Protein 9EYL (pdb70)

Structure (mmCIF, N/CA/C/O backbone):
data_9EYL
#
_entry.id   9EYL
#
_cell.length_a   61.011
_cell.length_b   61.011
_cell.length_c   91.825
_cell.angle_alpha   90.00
_cell.angle_beta   90.00
_cell.angle_gamma   120.00
#
_symmetry.space_group_name_H-M   'P 32 2 1'
#
loop_
_entity.id
_entity.type
_entity.pdbx_description
1 polymer dN53_Fav
2 non-polymer 'SULFATE ION'
3 non-polymer TRIS-HYDROXYMETHYL-METHYL-AMMONIUM
4 water water
#
loop_
_atom_site.group_PDB
_atom_site.id
_atom_site.type_symbol
_atom_site.label_atom_id
_atom_site.label_alt_id
_atom_site.label_comp_id
_atom_site.label_asym_id
_atom_site.label_entity_id
_atom_site.label_seq_id
_atom_site.pdbx_PDB_ins_code
_atom_site.Cartn_x
_atom_site.Cartn_y
_atom_site.Cartn_z
_atom_site.occupancy
_atom_site.B_iso_or_equiv
_atom_site.auth_seq_id
_atom_site.auth_comp_id
_atom_site.auth_asym_id
_atom_site.auth_atom_id
_at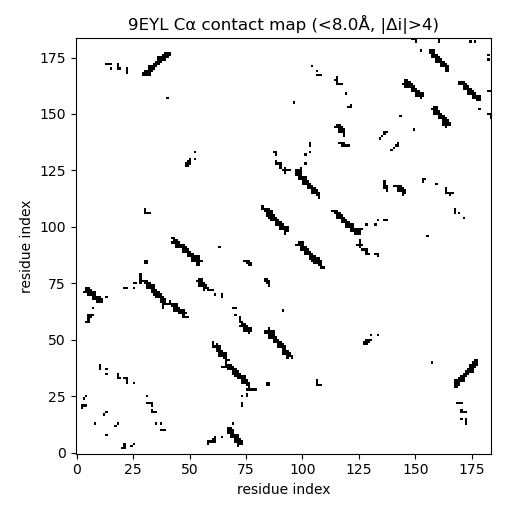om_site.pdbx_PDB_model_num
ATOM 1 N N . ALA A 1 26 ? 46.300 8.219 33.000 1.00 48.56 76 ALA A N 1
ATOM 2 C CA . ALA A 1 26 ? 45.626 7.173 32.236 1.00 47.75 76 ALA A CA 1
ATOM 3 C C . ALA A 1 26 ? 44.234 7.616 31.783 1.00 40.29 76 ALA A C 1
ATOM 4 O O . ALA A 1 26 ? 43.806 8.742 32.058 1.00 41.35 76 ALA A O 1
ATOM 6 N N . ARG A 1 27 ? 43.546 6.768 31.036 1.00 27.06 77 ARG A N 1
ATOM 7 C CA . ARG A 1 27 ? 42.184 7.068 30.588 1.00 29.88 77 ARG A CA 1
ATOM 8 C C . ARG A 1 27 ? 41.201 6.899 31.786 1.00 30.13 77 ARG A C 1
ATOM 9 O O . ARG A 1 27 ? 40.019 7.157 31.692 1.00 42.61 77 ARG A O 1
ATOM 17 N N . ILE A 1 28 ? 41.707 6.525 32.952 1.00 36.67 78 ILE A N 1
ATOM 18 C CA . ILE A 1 28 ? 40.879 6.482 34.177 1.00 26.25 78 ILE A CA 1
ATOM 19 C C . ILE A 1 28 ? 40.991 7.737 34.933 1.00 27.69 78 ILE A C 1
ATOM 20 O O . ILE A 1 28 ? 42.042 8.093 35.469 1.00 32.84 78 ILE A O 1
ATOM 25 N N . ALA A 1 29 ? 39.869 8.424 34.964 1.00 21.12 79 ALA A N 1
ATOM 26 C CA . ALA A 1 29 ? 39.896 9.652 35.596 1.00 20.72 79 ALA A CA 1
ATOM 27 C C . ALA A 1 29 ? 38.515 10.066 36.049 1.00 16.79 79 ALA A C 1
ATOM 28 O O . ALA A 1 29 ? 37.551 9.890 35.353 1.00 14.21 79 ALA A O 1
ATOM 30 N N . ALA A 1 30 ? 38.491 10.599 37.263 1.00 15.04 80 ALA A N 1
ATOM 31 C CA . ALA A 1 30 ? 37.223 11.044 37.768 1.00 15.45 80 ALA A CA 1
ATOM 32 C C . ALA A 1 30 ? 36.813 12.323 37.066 1.00 12.31 80 ALA A C 1
ATOM 33 O O . ALA A 1 30 ? 37.649 13.055 36.575 1.00 13.24 80 ALA A O 1
ATOM 35 N N . GLY A 1 31 ? 35.522 12.594 37.064 1.00 9.63 81 GLY A N 1
ATOM 36 C CA . GLY A 1 31 ? 35.021 13.794 36.430 1.00 7.92 81 GLY A CA 1
ATOM 37 C C . GLY A 1 31 ? 35.138 13.748 34.927 1.00 10.74 81 GLY A C 1
ATOM 38 O O . GLY A 1 31 ? 35.410 14.776 34.300 1.00 12.69 81 GLY A O 1
ATOM 39 N N . THR A 1 32 ? 34.977 12.567 34.334 1.00 10.02 82 THR A N 1
ATOM 40 C CA . THR A 1 32 ? 35.013 12.402 32.885 1.00 8.29 82 THR A CA 1
ATOM 41 C C . THR A 1 32 ? 33.859 11.515 32.448 1.00 6.67 82 THR A C 1
ATOM 42 O O . THR A 1 32 ? 33.137 10.934 33.261 1.00 8.38 82 THR A O 1
ATOM 46 N N . ILE A 1 33 ? 33.708 11.432 31.131 1.00 7.09 83 ILE A N 1
ATOM 47 C CA . ILE A 1 33 ? 32.689 10.650 30.448 1.00 7.19 83 ILE A CA 1
ATOM 48 C C . ILE A 1 33 ? 33.397 9.552 29.670 1.00 9.90 83 ILE A C 1
ATOM 49 O O . ILE A 1 33 ? 34.440 9.807 29.058 1.00 9.19 83 ILE A O 1
ATOM 54 N N . ILE A 1 34 ? 32.844 8.333 29.704 1.00 7.79 84 ILE A N 1
ATOM 55 C CA . ILE A 1 34 ? 33.375 7.198 28.947 1.00 9.51 84 ILE A CA 1
ATOM 56 C C . ILE A 1 34 ? 32.218 6.525 28.220 1.00 8.05 84 ILE A C 1
ATOM 57 O O . ILE A 1 34 ? 31.050 6.745 28.544 1.00 8.38 84 ILE A O 1
ATOM 62 N N . ALA A 1 35 ? 32.539 5.694 27.222 1.00 7.20 85 ALA A N 1
ATOM 63 C CA . ALA A 1 35 ? 31.494 4.889 26.597 1.00 5.94 85 ALA A CA 1
ATOM 64 C C . ALA A 1 35 ? 30.821 4.027 27.650 1.00 7.24 85 ALA A C 1
ATOM 65 O O . ALA A 1 35 ? 31.494 3.415 28.491 1.00 10.01 85 ALA A O 1
ATOM 67 N N . GLY A 1 36 ? 29.488 4.006 27.618 1.00 7.47 86 GLY A N 1
ATOM 68 C CA . GLY A 1 36 ? 28.740 3.339 28.669 1.00 7.96 86 GLY A CA 1
ATOM 69 C C . GLY A 1 36 ? 29.101 1.876 28.824 1.00 8.15 86 GLY A C 1
ATOM 70 O O . GLY A 1 36 ? 29.105 1.352 29.943 1.00 9.14 86 GLY A O 1
ATOM 71 N N . ALA A 1 37 ? 29.441 1.213 27.718 1.00 10.34 87 ALA A N 1
ATOM 72 C CA . ALA A 1 37 ? 29.773 -0.204 27.750 1.00 9.05 87 ALA A CA 1
ATOM 73 C C . ALA A 1 37 ? 31.023 -0.491 28.569 1.00 9.72 87 ALA A C 1
ATOM 74 O O . ALA A 1 37 ? 31.246 -1.649 28.947 1.00 9.87 87 ALA A O 1
ATOM 76 N N . GLU A 1 38 ? 31.808 0.534 28.905 1.00 7.63 88 GLU A N 1
ATOM 77 C CA . GLU A 1 38 ? 33.014 0.319 29.685 1.00 5.94 88 GLU A CA 1
ATOM 78 C C . GLU A 1 38 ? 32.749 0.195 31.180 1.00 6.97 88 GLU A C 1
ATOM 79 O O . GLU A 1 38 ? 33.615 -0.316 31.897 1.00 7.01 88 GLU A O 1
ATOM 85 N N . LEU A 1 39 ? 31.590 0.635 31.663 1.00 7.24 89 LEU A N 1
ATOM 86 C CA . LEU A 1 39 ? 31.381 0.747 33.107 1.00 6.87 89 LEU A CA 1
ATOM 87 C C . LEU A 1 39 ? 31.188 -0.626 33.767 1.00 5.76 89 LEU A C 1
ATOM 88 O O . LEU A 1 39 ? 30.261 -1.361 33.423 1.00 9.15 89 LEU A O 1
ATOM 93 N N . THR A 1 40 ? 32.059 -0.943 34.736 1.00 8.46 90 THR A N 1
ATOM 94 C CA . THR A 1 40 ? 31.996 -2.154 35.565 1.00 9.72 90 THR A CA 1
ATOM 95 C C . THR A 1 40 ? 32.545 -1.833 36.948 1.00 8.88 90 THR A C 1
ATOM 96 O O . THR A 1 40 ? 33.167 -0.792 37.163 1.00 10.75 90 THR A O 1
ATOM 100 N N . ILE A 1 41 ? 32.368 -2.781 37.884 1.00 9.61 91 ILE A N 1
ATOM 101 C CA . ILE A 1 41 ? 32.868 -2.574 39.244 1.00 10.81 91 ILE A CA 1
ATOM 102 C C . ILE A 1 41 ? 34.396 -2.503 39.264 1.00 7.74 91 ILE A C 1
ATOM 103 O O . ILE A 1 41 ? 34.986 -1.699 39.999 1.00 11.71 91 ILE A O 1
ATOM 108 N N . GLY A 1 42 ? 35.062 -3.317 38.441 1.00 10.85 92 GLY A N 1
ATOM 109 C CA . GLY A 1 42 ? 36.517 -3.278 38.392 1.00 13.10 92 GLY A CA 1
ATOM 110 C C . GLY A 1 42 ? 37.055 -1.954 37.883 1.00 11.73 92 GLY A C 1
ATOM 111 O O . GLY A 1 42 ? 38.070 -1.452 38.379 1.00 12.38 92 GLY A O 1
ATOM 112 N N . LEU A 1 43 ? 36.369 -1.358 36.901 1.00 9.38 93 LEU A N 1
ATOM 113 C CA . LEU A 1 43 ? 36.730 -0.010 36.477 1.00 6.93 93 LEU A CA 1
ATOM 114 C C . LEU A 1 43 ? 36.574 0.985 37.626 1.00 8.79 93 LEU A C 1
ATOM 115 O O . LEU A 1 43 ? 37.443 1.839 37.838 1.00 10.61 93 LEU A O 1
ATOM 120 N N . LEU A 1 44 ? 35.473 0.888 38.387 1.00 9.18 94 LEU A N 1
ATOM 121 C CA . LEU A 1 44 ? 35.280 1.814 39.503 1.00 9.29 94 LEU A CA 1
ATOM 122 C C . LEU A 1 44 ? 36.289 1.579 40.624 1.00 9.39 94 LEU A C 1
ATOM 123 O O . LEU A 1 44 ? 36.673 2.529 41.315 1.00 12.01 94 LEU A O 1
ATOM 128 N N . GLN A 1 45 ? 36.749 0.335 40.804 1.00 10.42 95 GLN A N 1
ATOM 129 C CA . GLN A 1 45 ? 37.797 0.090 41.792 1.00 14.36 95 GLN A CA 1
ATOM 130 C C . GLN A 1 45 ? 39.117 0.736 41.371 1.00 14.42 95 GLN A C 1
ATOM 131 O O . GLN A 1 45 ? 39.840 1.296 42.208 1.00 13.42 95 GLN A O 1
ATOM 137 N N . ASN A 1 46 ? 39.417 0.744 40.093 1.00 14.32 96 ASN A N 1
ATOM 138 C CA . ASN A 1 46 ? 40.570 1.473 39.638 1.00 13.90 96 ASN A CA 1
ATOM 139 C C . ASN A 1 46 ? 40.435 2.968 39.912 1.00 13.92 96 ASN A C 1
ATOM 140 O O . ASN A 1 46 ? 41.400 3.617 40.249 1.00 18.43 96 ASN A O 1
ATOM 145 N N . LEU A 1 47 ? 39.226 3.481 39.718 1.00 11.32 97 LEU A N 1
ATOM 146 C CA . LEU A 1 47 ? 38.980 4.887 39.962 1.00 12.28 97 LEU A CA 1
ATOM 147 C C . LEU A 1 47 ? 39.228 5.178 41.424 1.00 10.54 97 LEU A C 1
ATOM 148 O O . LEU A 1 47 ? 39.877 6.165 41.770 1.00 13.35 97 LEU A O 1
ATOM 153 N N . LEU A 1 48 ? 38.723 4.305 42.291 1.00 12.36 98 LEU A N 1
ATOM 154 C CA . LEU A 1 48 ? 38.975 4.505 43.715 1.00 12.92 98 LEU A CA 1
ATOM 155 C C . LEU A 1 48 ? 40.456 4.692 44.017 1.00 14.15 98 LEU A C 1
ATOM 156 O O . LEU A 1 48 ? 40.817 5.516 44.821 1.00 17.27 98 LEU A O 1
ATOM 161 N N . ASP A 1 49 ? 41.309 3.941 43.334 1.00 17.18 99 ASP A N 1
ATOM 162 C CA . ASP A 1 49 ? 42.740 3.990 43.604 1.00 18.78 99 A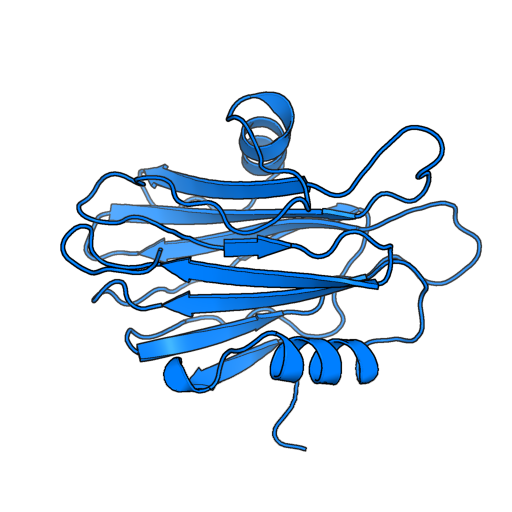SP A CA 1
ATOM 163 C C . ASP A 1 49 ? 43.390 5.291 43.154 1.00 18.80 99 ASP A C 1
ATOM 164 O O . ASP A 1 49 ? 44.463 5.629 43.668 1.00 28.94 99 ASP A O 1
ATOM 169 N N . VAL A 1 50 ? 42.790 6.031 42.217 1.00 17.90 100 VAL A N 1
ATOM 170 C CA . VAL A 1 50 ? 43.373 7.310 41.815 1.00 18.03 100 VAL A CA 1
ATOM 171 C C . VAL A 1 50 ? 42.776 8.488 42.570 1.00 17.43 100 VAL A C 1
ATOM 172 O O . VAL A 1 50 ? 43.305 9.606 42.468 1.00 20.71 100 VAL A O 1
ATOM 176 N N . 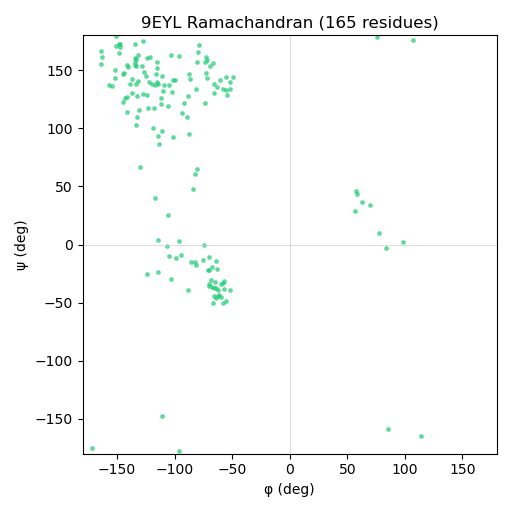LEU A 1 51 ? 41.704 8.281 43.334 1.00 14.34 101 LEU A N 1
ATOM 177 C CA . LEU A 1 51 ? 41.197 9.352 44.179 1.00 13.04 101 LEU A CA 1
ATOM 178 C C . LEU A 1 51 ? 42.134 9.574 45.363 1.00 13.72 101 LEU A C 1
ATOM 179 O O . LEU A 1 51 ? 42.967 8.722 45.690 1.00 14.59 101 LEU A O 1
ATOM 184 N N . ALA A 1 52 ? 42.002 10.748 45.991 1.00 11.83 102 ALA A N 1
ATOM 185 C CA . ALA A 1 52 ? 42.811 11.073 47.163 1.00 12.93 102 ALA A CA 1
ATOM 186 C C . ALA A 1 52 ? 42.778 9.938 48.174 1.00 18.13 102 ALA A C 1
ATOM 187 O O . ALA A 1 52 ? 41.755 9.271 48.353 1.00 14.59 102 ALA A O 1
ATOM 189 N N . ASN A 1 53 ? 43.911 9.728 48.849 1.00 13.45 103 ASN A N 1
ATOM 190 C CA . ASN A 1 53 ? 44.046 8.625 49.802 1.00 13.58 103 ASN A CA 1
ATOM 191 C C . ASN A 1 53 ? 43.45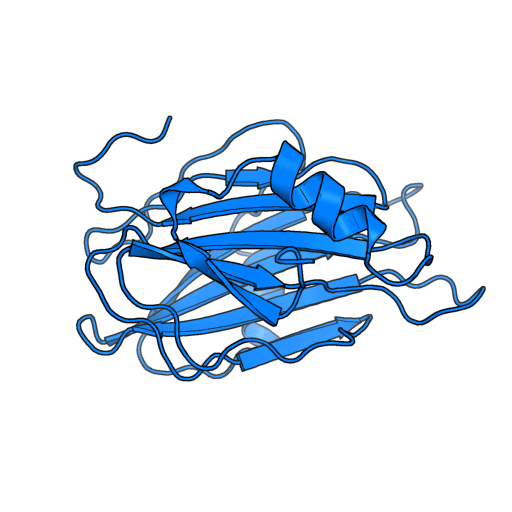4 8.995 51.166 1.00 16.00 103 ASN A C 1
ATOM 192 O O . ASN A 1 53 ? 44.134 9.026 52.191 1.00 16.19 103 ASN A O 1
ATOM 197 N N . VAL A 1 54 ? 42.155 9.285 51.157 1.00 13.38 104 VAL A N 1
ATOM 198 C CA . VAL A 1 54 ? 41.381 9.474 52.374 1.00 11.44 104 VAL A CA 1
ATOM 199 C C . VAL A 1 54 ? 40.548 8.217 52.603 1.00 10.36 104 VAL A C 1
ATOM 200 O O . VAL A 1 54 ? 40.347 7.404 51.698 1.00 15.21 104 VAL A O 1
ATOM 204 N N . ASN A 1 55 ? 40.040 8.041 53.830 1.00 10.96 105 ASN A N 1
ATOM 205 C CA . ASN A 1 55 ? 39.446 6.755 54.198 1.00 9.86 105 ASN A CA 1
ATOM 206 C C . ASN A 1 55 ? 37.925 6.696 54.045 1.00 11.72 105 ASN A C 1
ATOM 207 O O . ASN A 1 55 ? 37.327 5.655 54.347 1.00 10.71 105 ASN A O 1
ATOM 212 N N . ARG A 1 56 ? 37.292 7.761 53.550 1.00 8.59 106 ARG A N 1
ATOM 213 C CA . ARG A 1 56 ? 35.889 7.721 53.131 1.00 7.50 106 ARG A CA 1
ATOM 214 C C . ARG A 1 56 ? 35.805 8.341 51.745 1.00 6.83 106 ARG A C 1
ATOM 215 O O . ARG A 1 56 ? 36.112 9.529 51.574 1.00 8.95 106 ARG A O 1
ATOM 223 N N . LYS A 1 57 ? 35.417 7.535 50.754 1.00 7.16 107 LYS A N 1
ATOM 224 C CA . LYS A 1 57 ? 35.304 8.026 49.388 1.00 8.71 107 LYS A CA 1
ATOM 225 C C . LYS A 1 57 ? 34.464 7.031 48.601 1.00 8.19 107 LYS A C 1
ATOM 226 O O . LYS A 1 57 ? 34.278 5.883 49.013 1.00 8.60 107 LYS A O 1
ATOM 232 N N . CYS A 1 58 ? 33.944 7.489 47.464 1.00 8.14 108 CYS A N 1
ATOM 233 C CA . CYS A 1 58 ? 33.102 6.642 46.632 1.00 7.93 108 CYS A CA 1
ATOM 234 C C . CYS A 1 58 ? 33.417 6.911 45.168 1.00 6.98 108 CYS A C 1
ATOM 235 O O . CYS A 1 58 ? 33.389 8.064 44.725 1.00 8.21 108 CYS A O 1
ATOM 238 N N . ALA A 1 59 ? 33.717 5.845 44.432 1.00 7.78 109 ALA A N 1
ATOM 239 C CA . ALA A 1 59 ? 33.848 5.907 42.980 1.00 6.19 109 ALA A CA 1
ATOM 240 C C . ALA A 1 59 ? 32.469 5.654 42.380 1.00 7.73 109 ALA A C 1
ATOM 241 O O . ALA A 1 59 ? 31.963 4.528 42.440 1.00 7.24 109 ALA A O 1
ATOM 243 N N . VAL A 1 60 ? 31.862 6.705 41.807 1.00 6.34 110 VAL A N 1
ATOM 244 C CA . VAL A 1 60 ? 30.498 6.678 41.283 1.00 6.68 110 VAL A CA 1
ATOM 245 C C . VAL A 1 60 ? 30.563 6.571 39.769 1.00 6.75 110 VAL A C 1
ATOM 246 O O . VAL A 1 60 ? 31.293 7.333 39.119 1.00 8.76 110 VAL A O 1
ATOM 250 N N . GLY A 1 61 ? 29.802 5.638 39.211 1.00 5.63 111 GLY A N 1
ATOM 251 C CA . GLY A 1 61 ? 29.628 5.582 37.764 1.00 5.00 111 GLY A CA 1
ATOM 252 C C . GLY A 1 61 ? 28.159 5.434 37.437 1.00 6.69 111 GLY A C 1
ATOM 253 O O . GLY A 1 61 ? 27.489 4.554 37.996 1.00 7.40 111 GLY A O 1
ATOM 254 N N . VAL A 1 62 ? 27.629 6.307 36.574 1.00 6.45 112 VAL A N 1
ATOM 255 C CA . VAL A 1 62 ? 26.224 6.276 36.175 1.00 6.23 112 VAL A CA 1
ATOM 256 C C . VAL A 1 62 ? 26.168 6.156 34.655 1.00 6.06 112 VAL A C 1
ATOM 257 O O . VAL A 1 62 ? 26.629 7.059 33.940 1.00 7.24 112 VAL A O 1
ATOM 261 N N . ASP A 1 63 ? 25.602 5.049 34.164 1.00 5.96 113 ASP A N 1
ATOM 262 C CA . ASP A 1 63 ? 25.509 4.773 32.724 1.00 6.09 113 ASP A CA 1
ATOM 263 C C . ASP A 1 63 ? 24.186 5.298 32.176 1.00 6.75 113 ASP A C 1
ATOM 264 O O . ASP A 1 63 ? 23.109 4.892 32.640 1.00 7.17 113 ASP A O 1
ATOM 269 N N . ASN A 1 64 ? 24.263 6.194 31.184 1.00 6.58 114 ASN A N 1
ATOM 270 C CA . ASN A 1 64 ? 23.077 6.712 30.503 1.00 5.25 114 ASN A CA 1
ATOM 271 C C . ASN A 1 64 ? 22.725 5.774 29.356 1.00 7.92 114 ASN A C 1
ATOM 272 O O . ASN A 1 64 ? 23.264 5.907 28.250 1.00 7.69 114 ASN A O 1
ATOM 277 N N . GLU A 1 65 ? 21.800 4.835 29.609 1.00 6.07 115 GLU A N 1
ATOM 278 C CA . GLU A 1 65 ? 21.171 4.041 28.553 1.00 8.45 115 GLU A CA 1
ATOM 279 C C . GLU A 1 65 ? 19.739 4.500 28.297 1.00 9.27 115 GLU A C 1
ATOM 280 O O . GLU A 1 65 ? 18.903 3.720 27.837 1.00 9.94 115 GLU A O 1
ATOM 286 N N . SER A 1 66 ? 19.439 5.764 28.603 1.00 7.76 116 SER A N 1
ATOM 287 C CA . SER A 1 66 ? 18.055 6.225 28.654 1.00 7.14 116 SER A CA 1
ATOM 288 C C . SER A 1 66 ? 17.488 6.583 27.294 1.00 8.07 116 SER A C 1
ATOM 289 O O . SER A 1 66 ? 16.267 6.703 27.171 1.00 8.26 116 SER A O 1
ATOM 292 N N . GLY A 1 67 ? 18.337 6.749 26.286 1.00 7.21 117 GLY A N 1
ATOM 293 C CA . GLY A 1 67 ? 17.890 7.259 25.007 1.00 8.22 117 GLY A CA 1
ATOM 294 C C . GLY A 1 67 ? 17.811 8.765 24.929 1.00 9.31 117 GLY A C 1
ATOM 295 O O . GLY A 1 67 ? 17.499 9.294 23.851 1.00 11.01 117 GLY A O 1
ATOM 296 N N . PHE A 1 68 ? 18.089 9.471 26.025 1.00 7.39 118 PHE A N 1
ATOM 297 C CA . PHE A 1 68 ? 17.957 10.920 26.100 1.00 8.31 118 PHE A CA 1
ATOM 298 C C . PHE A 1 68 ? 19.262 11.563 26.552 1.00 7.05 118 PHE A C 1
ATOM 299 O O . PHE A 1 68 ? 19.966 11.020 27.403 1.00 8.81 118 PHE A O 1
ATOM 307 N N . ARG A 1 69 ? 19.550 12.746 26.014 1.00 6.82 119 ARG A N 1
ATOM 308 C CA . ARG A 1 69 ? 20.662 13.562 26.489 1.00 5.80 119 ARG A CA 1
ATOM 309 C C . ARG A 1 69 ? 20.427 14.046 27.920 1.00 6.59 119 ARG A C 1
ATOM 310 O O . ARG A 1 69 ? 19.322 14.468 28.277 1.00 8.95 119 ARG A O 1
ATOM 318 N N . TRP A 1 70 ? 21.486 13.995 28.734 1.00 5.46 120 TRP A N 1
ATOM 319 C CA . TRP A 1 70 ? 21.522 14.603 30.062 1.00 4.91 120 TRP A CA 1
ATOM 320 C C . TRP A 1 70 ? 22.457 15.807 30.038 1.00 5.64 120 TRP A C 1
ATOM 321 O O . TRP A 1 70 ? 23.556 15.727 29.471 1.00 7.13 120 TRP A O 1
ATOM 332 N N . GLN A 1 71 ? 22.057 16.916 30.668 1.00 6.67 121 GLN A N 1
ATOM 333 C CA . GLN A 1 71 ? 22.888 18.115 30.608 1.00 6.35 121 GLN A CA 1
ATOM 334 C C . GLN A 1 71 ? 22.757 18.922 31.899 1.00 6.99 121 GLN A C 1
ATOM 335 O O . GLN A 1 71 ? 21.927 18.626 32.762 1.00 5.90 121 GLN A O 1
ATOM 341 N N . GLU A 1 72 ? 23.597 19.968 32.008 1.00 6.87 122 GLU A N 1
ATOM 342 C CA . GLU A 1 72 ? 23.603 20.883 33.160 1.00 6.78 122 GLU A CA 1
ATOM 343 C C . GLU A 1 72 ? 23.849 20.143 34.475 1.00 7.79 122 GLU A C 1
ATOM 344 O O . GLU A 1 72 ? 23.223 20.427 35.505 1.00 7.44 122 GLU A O 1
ATOM 350 N N . GLY A 1 73 ? 24.811 19.214 34.457 1.00 5.95 123 GLY A N 1
ATOM 351 C CA . GLY A 1 73 ? 25.155 18.489 35.667 1.00 5.73 123 GLY A CA 1
ATOM 352 C C . GLY A 1 73 ? 25.438 19.399 36.845 1.00 8.09 123 GLY A C 1
ATOM 353 O O . GLY A 1 73 ? 26.163 20.397 36.714 1.00 8.59 123 GLY A O 1
ATOM 354 N N . SER A 1 74 ? 24.861 19.066 37.999 1.00 6.31 124 SER A N 1
ATOM 355 C CA . SER A 1 74 ? 25.078 19.812 39.232 1.00 6.26 124 SER A CA 1
ATOM 356 C C . SER A 1 74 ? 25.342 18.847 40.381 1.00 6.56 124 SER A C 1
ATOM 357 O O . SER A 1 74 ? 24.997 17.658 40.324 1.00 6.34 124 SER A O 1
ATOM 360 N N . THR A 1 75 ? 25.950 19.369 41.446 1.00 6.48 125 THR A N 1
ATOM 361 C CA . THR A 1 75 ? 26.230 18.567 42.629 1.00 7.75 125 THR A CA 1
ATOM 362 C C . THR A 1 75 ? 25.840 19.309 43.901 1.00 7.48 125 THR A C 1
ATOM 363 O O . THR A 1 75 ? 25.817 20.545 43.958 1.00 7.10 125 THR A O 1
ATOM 367 N N . TYR A 1 76 ? 25.553 18.523 44.932 1.00 6.50 126 TYR A N 1
ATOM 368 C CA . TYR A 1 76 ? 25.259 19.044 46.261 1.00 7.28 126 TYR A CA 1
ATOM 369 C C . TYR A 1 76 ? 25.986 18.162 47.268 1.00 6.58 126 TYR A C 1
ATOM 370 O O . TYR A 1 76 ? 25.877 16.936 47.193 1.00 8.60 126 TYR A O 1
ATOM 379 N N . PHE A 1 77 ? 26.728 18.756 48.200 1.00 6.29 127 PHE A N 1
ATOM 380 C CA . PHE A 1 77 ? 27.399 17.976 49.237 1.00 7.18 127 PHE A CA 1
ATOM 381 C C . PHE A 1 77 ? 26.860 18.371 50.604 1.00 6.76 127 PHE A C 1
ATOM 382 O O . PHE A 1 77 ? 26.990 19.530 51.021 1.00 7.86 127 PHE A O 1
ATOM 390 N N . PHE A 1 78 ? 26.238 17.405 51.287 1.00 5.88 128 PHE A N 1
ATOM 391 C CA . PHE A 1 78 ? 25.946 17.558 52.713 1.00 7.16 128 PHE A CA 1
ATOM 392 C C . PHE A 1 78 ? 27.237 17.504 53.527 1.00 7.42 128 PHE A C 1
ATOM 393 O O . PHE A 1 78 ? 27.389 18.224 54.529 1.00 8.79 128 PHE A O 1
ATOM 401 N N . SER A 1 79 ? 28.181 16.665 53.089 1.00 7.06 129 SER A N 1
ATOM 402 C CA A SER A 1 79 ? 29.512 16.578 53.673 0.62 7.57 129 SER A CA 1
ATOM 403 C CA B SER A 1 79 ? 29.506 16.542 53.684 0.38 7.62 129 SER A CA 1
ATOM 404 C C . SER A 1 79 ? 30.489 16.126 52.599 1.00 8.33 129 SER A C 1
ATOM 405 O O . SER A 1 79 ? 30.138 15.346 51.710 1.00 8.88 129 SER A O 1
ATOM 410 N N . GLY A 1 80 ? 31.718 16.638 52.674 1.00 7.85 130 GLY A N 1
ATOM 411 C CA . GLY A 1 80 ? 32.742 16.265 51.706 1.00 9.75 130 GLY A CA 1
ATOM 412 C C . GLY A 1 80 ? 32.730 17.129 50.456 1.00 9.88 130 GLY A C 1
ATOM 413 O O . GLY A 1 80 ? 32.107 18.194 50.389 1.00 10.25 130 GLY A O 1
ATOM 414 N N A THR A 1 81 ? 33.392 16.602 49.428 0.54 9.94 131 THR A N 1
ATOM 415 N N B THR A 1 81 ? 33.489 16.681 49.452 0.46 9.95 131 THR A N 1
ATOM 416 C CA A THR A 1 81 ? 33.801 17.366 48.256 0.54 10.66 131 THR A CA 1
ATOM 417 C CA B THR A 1 81 ? 33.435 17.281 48.117 0.46 9.87 131 THR A CA 1
ATOM 418 C C A THR A 1 81 ? 34.221 16.378 47.168 0.54 7.95 131 THR A C 1
ATOM 419 C C B THR A 1 81 ? 34.140 16.362 47.124 0.46 7.99 131 THR A C 1
ATOM 420 O O A THR A 1 81 ? 34.165 15.160 47.358 0.54 9.41 131 THR A O 1
ATOM 421 O O B THR A 1 81 ? 34.228 15.152 47.352 0.46 9.44 131 THR A O 1
ATOM 428 N N . ALA A 1 82 ? 34.611 16.913 46.008 1.00 10.87 132 ALA A N 1
ATOM 429 C CA . ALA A 1 82 ? 35.302 16.143 44.980 1.00 9.06 132 ALA A CA 1
ATOM 430 C C . ALA A 1 82 ? 36.371 17.035 44.372 1.00 11.76 132 ALA A C 1
ATOM 431 O O . ALA A 1 82 ? 36.189 18.250 44.260 1.00 17.98 132 ALA A O 1
ATOM 433 N N . ASP A 1 83 ? 37.475 16.424 43.944 1.00 12.06 133 ASP A N 1
ATOM 434 C CA . ASP A 1 83 ? 38.572 17.201 43.374 1.00 14.07 133 ASP A CA 1
ATOM 435 C C . ASP A 1 83 ? 38.410 17.481 41.886 1.00 19.97 133 ASP A C 1
ATOM 436 O O . ASP A 1 83 ? 39.108 18.352 41.355 1.00 24.66 133 ASP A O 1
ATOM 441 N N . GLU A 1 84 ? 37.516 16.772 41.206 1.00 12.96 134 GLU A N 1
ATOM 442 C CA . GLU A 1 84 ? 37.235 16.972 39.790 1.00 17.25 134 GLU A CA 1
ATOM 443 C C . GLU A 1 84 ? 35.773 17.355 39.632 1.00 16.69 134 GLU A C 1
ATOM 444 O O . GLU A 1 84 ? 34.900 16.776 40.287 1.00 16.96 134 GLU A O 1
ATOM 450 N N . ASN A 1 85 ? 35.502 18.318 38.759 1.00 14.97 135 ASN A N 1
ATOM 451 C CA . ASN A 1 85 ? 34.132 18.763 38.560 1.00 14.30 135 ASN A CA 1
ATOM 452 C C . ASN A 1 85 ? 33.318 17.720 37.798 1.00 9.33 135 ASN A C 1
ATOM 453 O O . ASN A 1 85 ? 33.834 16.993 36.941 1.00 11.31 135 ASN A O 1
ATOM 458 N N . LEU A 1 86 ? 32.031 17.660 38.131 1.00 10.70 136 LEU A N 1
ATOM 459 C CA . LEU A 1 86 ? 31.088 16.803 37.419 1.00 9.79 136 LEU A CA 1
ATOM 460 C C . LEU A 1 86 ? 30.922 17.276 35.977 1.00 9.11 136 LEU A C 1
ATOM 461 O O . LEU A 1 86 ? 30.667 18.470 35.744 1.00 10.79 136 LEU A O 1
ATOM 466 N N . PRO A 1 87 ? 31.037 16.385 34.992 1.00 7.56 137 PRO A N 1
ATOM 467 C CA . PRO A 1 87 ? 30.833 16.787 33.594 1.00 6.73 137 PRO A CA 1
ATOM 468 C C . PRO A 1 87 ? 29.479 17.441 33.358 1.00 7.37 137 PRO A C 1
ATOM 469 O O . PRO A 1 87 ? 28.458 17.038 33.918 1.00 8.19 137 PRO A O 1
ATOM 473 N N . TYR A 1 88 ? 29.485 18.428 32.459 1.00 7.70 138 TYR A N 1
ATOM 474 C CA . TYR A 1 88 ? 28.274 19.170 32.107 1.00 8.52 138 TYR A CA 1
ATOM 475 C C . TYR A 1 88 ? 27.183 18.262 31.545 1.00 9.20 138 TYR A C 1
ATOM 476 O O . TYR A 1 88 ? 26.003 18.392 31.910 1.00 6.85 138 TYR A O 1
ATOM 485 N N . SER A 1 89 ? 27.541 17.360 30.630 1.00 6.88 139 SER A N 1
ATOM 486 C CA . SER A 1 89 ? 26.549 16.546 29.942 1.00 7.66 139 SER A CA 1
ATOM 487 C C . SER A 1 89 ? 26.968 15.082 29.894 1.00 7.87 139 SER A C 1
ATOM 488 O O . SER A 1 89 ? 28.152 14.745 29.983 1.00 8.75 139 SER A O 1
ATOM 491 N N . VAL A 1 90 ? 25.966 14.215 29.742 1.00 6.32 140 VAL A N 1
ATOM 492 C CA . VAL A 1 90 ? 26.161 12.783 29.507 1.00 7.21 140 VAL A CA 1
ATOM 493 C C . VAL A 1 90 ? 25.227 12.407 28.366 1.00 7.02 140 VAL A C 1
ATOM 494 O O . VAL A 1 90 ? 24.013 12.281 28.564 1.00 7.64 140 VAL A O 1
ATOM 498 N N . SER A 1 91 ? 25.777 12.253 27.169 1.00 7.92 141 SER A N 1
ATOM 499 C CA . SER A 1 91 ? 24.973 11.816 26.035 1.00 6.74 141 SER A CA 1
ATOM 500 C C . SER A 1 91 ? 24.483 10.380 26.224 1.00 7.75 141 SER A C 1
ATOM 501 O O . SER A 1 91 ? 25.079 9.579 26.952 1.00 7.89 141 SER A O 1
ATOM 504 N N . ASP A 1 92 ? 23.383 10.048 25.544 1.00 8.76 142 ASP A N 1
ATOM 505 C CA . ASP A 1 92 ? 22.954 8.657 25.471 1.00 7.92 142 ASP A CA 1
ATOM 506 C C . ASP A 1 92 ? 24.092 7.794 24.931 1.00 10.60 142 ASP A C 1
ATOM 507 O O . ASP A 1 92 ? 24.728 8.144 23.931 1.00 9.66 142 ASP A O 1
ATOM 512 N N . GLY A 1 93 ? 24.350 6.667 25.599 1.00 7.71 143 GLY A N 1
ATOM 513 C CA . GLY A 1 93 ? 25.446 5.792 25.226 1.00 7.09 143 GLY A CA 1
ATOM 514 C C . GLY A 1 93 ? 26.709 5.977 26.045 1.00 9.76 143 GLY A C 1
ATOM 515 O O . GLY A 1 93 ? 27.711 5.300 25.767 1.00 9.27 143 GLY A O 1
ATOM 516 N N . TYR A 1 94 ? 26.692 6.873 27.032 1.00 8.31 144 TYR A N 1
ATOM 517 C CA . TYR A 1 94 ? 27.873 7.225 27.807 1.00 6.71 144 TYR A CA 1
ATOM 518 C C . TYR A 1 94 ? 27.598 7.125 29.299 1.00 7.92 144 TYR A C 1
ATOM 519 O O . TYR A 1 94 ? 26.454 7.250 29.746 1.00 7.54 144 TYR A O 1
ATOM 528 N N . ALA A 1 95 ? 28.669 6.887 30.057 1.00 7.32 145 ALA A N 1
ATOM 529 C CA . ALA A 1 95 ? 28.630 6.871 31.512 1.00 5.89 145 ALA A CA 1
ATOM 530 C C . ALA A 1 95 ? 29.495 7.992 32.078 1.00 7.46 145 ALA A C 1
ATOM 531 O O . ALA A 1 95 ? 30.532 8.356 31.509 1.00 8.44 145 ALA A O 1
ATOM 533 N N . VAL A 1 96 ? 29.062 8.541 33.223 1.00 7.31 146 VAL A N 1
ATOM 534 C CA . VAL A 1 96 ? 29.807 9.587 33.920 1.00 6.98 146 VAL A CA 1
ATOM 535 C C . VAL A 1 96 ? 30.490 8.978 35.145 1.00 6.27 146 VAL A C 1
ATOM 536 O O . VAL A 1 96 ? 29.906 8.132 35.843 1.00 6.78 146 VAL A O 1
ATOM 540 N N . LEU A 1 97 ? 31.746 9.367 35.363 1.00 6.16 147 LEU A N 1
ATOM 541 C CA . LEU A 1 97 ? 32.562 8.946 36.497 1.00 7.33 147 LEU A CA 1
ATOM 542 C C . LEU A 1 97 ? 32.761 10.134 37.423 1.00 7.58 147 LEU A C 1
ATOM 543 O O . LEU A 1 97 ? 33.124 11.226 36.965 1.00 9.17 147 LEU A O 1
ATOM 548 N N . TYR A 1 98 ? 32.545 9.920 38.724 1.00 6.82 148 TYR A N 1
ATOM 549 C CA . TYR A 1 98 ? 32.623 10.998 39.702 1.00 7.06 148 TYR A CA 1
ATOM 550 C C . TYR A 1 98 ? 33.199 10.439 40.998 1.00 7.58 148 TYR A C 1
ATOM 551 O O . TYR A 1 98 ? 32.970 9.270 41.336 1.00 7.64 148 TYR A O 1
ATOM 560 N N . GLY A 1 99 ? 33.965 11.270 41.714 1.00 7.76 149 GLY A N 1
ATOM 561 C CA . GLY A 1 99 ? 34.735 10.787 42.846 1.00 8.04 149 GLY A CA 1
ATOM 562 C C . GLY A 1 99 ? 34.605 11.566 44.146 1.00 8.10 149 GLY A C 1
ATOM 563 O O . GLY A 1 99 ? 35.569 12.163 44.639 1.00 10.01 149 GLY A O 1
ATOM 564 N N . PRO A 1 100 ? 33.419 11.543 44.749 1.00 6.53 150 PRO A N 1
ATOM 565 C CA . PRO A 1 100 ? 33.243 12.195 46.058 1.00 7.71 150 PRO A CA 1
ATOM 566 C C . PRO A 1 100 ? 34.146 11.587 47.128 1.00 7.45 150 PRO A C 1
ATOM 567 O O . PRO A 1 100 ? 34.360 10.371 47.168 1.00 7.86 150 PRO A O 1
ATOM 571 N N . ARG A 1 101 ? 34.661 12.457 47.972 1.00 7.41 151 ARG A N 1
ATOM 572 C CA A ARG A 1 101 ? 35.522 12.008 49.065 0.58 8.20 151 ARG A CA 1
ATOM 573 C CA B ARG A 1 101 ? 35.565 12.016 49.075 0.42 8.21 151 ARG A CA 1
ATOM 574 C C . ARG A 1 101 ? 35.376 12.961 50.312 1.00 8.24 151 ARG A C 1
ATOM 575 O O . ARG A 1 101 ? 34.959 14.147 50.259 1.00 10.53 151 ARG A O 1
ATOM 590 N N . LYS A 1 102 ? 35.748 12.417 51.463 1.00 8.25 152 LYS A N 1
ATOM 591 C CA . LYS A 1 102 ? 35.679 13.243 52.664 1.00 8.81 152 LYS A CA 1
ATOM 592 C C . LYS A 1 102 ? 36.778 14.302 52.638 1.00 11.35 152 LYS A C 1
ATOM 593 O O . LYS A 1 102 ? 37.789 14.171 51.944 1.00 12.16 152 LYS A O 1
ATOM 599 N N . THR A 1 103 ? 36.568 15.364 53.413 1.00 9.06 153 THR A N 1
ATOM 600 C CA . THR A 1 103 ? 37.665 16.248 53.796 1.00 10.85 153 THR A CA 1
ATOM 601 C C . THR A 1 103 ? 38.818 15.442 54.393 1.00 10.73 153 THR A C 1
ATOM 602 O O . THR A 1 103 ? 38.601 14.495 55.151 1.00 12.68 153 THR A O 1
ATOM 606 N N . ASN A 1 104 ? 40.058 15.814 54.050 1.00 15.46 154 ASN A N 1
ATOM 607 C CA . ASN A 1 104 ? 41.218 15.090 54.562 1.00 16.52 154 ASN A CA 1
ATOM 608 C C . ASN A 1 104 ? 41.399 15.325 56.060 1.00 16.02 154 ASN A C 1
ATOM 609 O O . ASN A 1 104 ? 40.983 16.350 56.610 1.00 20.23 154 ASN A O 1
ATOM 614 N N . GLY A 1 105 ? 42.029 14.362 56.723 1.00 16.99 155 GLY A N 1
ATOM 615 C CA . GLY A 1 105 ? 42.429 14.549 58.098 1.00 20.73 155 GLY A CA 1
ATOM 616 C C . GLY A 1 105 ? 41.605 13.780 59.103 1.00 25.75 155 GLY A C 1
ATOM 617 O O . GLY A 1 105 ? 40.620 13.115 58.770 1.00 21.15 155 GLY A O 1
ATOM 618 N N . PRO A 1 106 ? 42.002 13.863 60.370 1.00 17.54 156 PRO A N 1
ATOM 619 C CA . PRO A 1 106 ? 41.236 13.231 61.460 1.00 23.95 156 PRO A CA 1
ATOM 620 C C . PRO A 1 106 ? 40.034 14.074 61.880 1.00 24.92 156 PRO A C 1
ATOM 621 O O . PRO A 1 106 ? 39.946 14.565 63.011 1.00 28.30 156 PRO A O 1
ATOM 625 N N . VAL A 1 107 ? 39.081 14.235 60.960 1.00 15.81 157 VAL A N 1
ATOM 626 C CA . VAL A 1 107 ? 37.979 15.175 61.131 1.00 15.99 157 VAL A CA 1
ATOM 627 C C . VAL A 1 107 ? 36.653 14.487 61.434 1.00 21.51 157 VAL A C 1
AT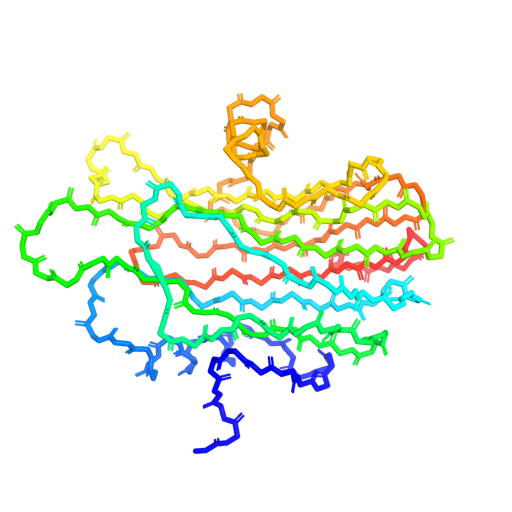OM 628 O O . VAL A 1 107 ? 35.643 15.179 61.640 1.00 25.77 157 VAL A O 1
ATOM 632 N N . ALA A 1 108 ? 36.622 13.157 61.478 1.00 16.44 158 ALA A N 1
ATOM 633 C CA . ALA A 1 108 ? 35.432 12.399 61.880 1.00 13.70 158 ALA A CA 1
ATOM 634 C C . ALA A 1 108 ? 34.225 12.741 61.003 1.00 16.67 158 ALA A C 1
ATOM 635 O O . ALA A 1 108 ? 33.117 12.969 61.490 1.00 18.20 158 ALA A O 1
ATOM 637 N N . THR A 1 109 ? 34.457 12.773 59.689 1.00 11.41 159 THR A N 1
ATOM 638 C CA . THR A 1 109 ? 33.438 13.091 58.698 1.00 12.08 159 THR A CA 1
ATOM 639 C C . THR A 1 109 ? 33.500 12.085 57.565 1.00 9.61 159 THR A C 1
ATOM 640 O O . THR A 1 109 ? 34.555 11.516 57.280 1.00 12.43 159 THR A O 1
ATOM 644 N N . GLY A 1 110 ? 32.361 11.895 56.904 1.00 9.59 160 GLY A N 1
ATOM 645 C CA . GLY A 1 110 ? 32.297 11.066 55.715 1.00 9.39 160 GLY A CA 1
ATOM 646 C C . GLY A 1 110 ? 32.030 11.890 54.469 1.00 6.62 160 GLY A C 1
ATOM 647 O O . GLY A 1 110 ? 32.468 13.046 54.375 1.00 10.31 160 GLY A O 1
ATOM 648 N N . VAL A 1 111 ? 31.313 11.318 53.498 1.00 5.96 161 VAL A N 1
ATOM 649 C CA . VAL A 1 111 ? 30.970 12.057 52.289 1.00 5.52 161 VAL A CA 1
ATOM 650 C C . VAL A 1 111 ? 29.562 11.657 51.860 1.00 5.45 161 VAL A C 1
ATOM 651 O O . VAL A 1 111 ? 29.244 10.467 51.745 1.00 7.44 161 VAL A O 1
ATOM 655 N N . VAL A 1 112 ? 28.706 12.666 51.682 1.00 6.16 162 VAL A N 1
ATOM 656 C CA . VAL A 1 112 ? 27.261 12.503 51.556 1.00 6.84 162 VAL A CA 1
ATOM 657 C C . VAL A 1 112 ? 26.790 13.563 50.571 1.00 6.11 162 VAL A C 1
ATOM 658 O O . VAL A 1 112 ? 27.038 14.756 50.785 1.00 6.72 162 VAL A O 1
ATOM 662 N N . GLY A 1 113 ? 26.130 13.161 49.487 1.00 5.05 163 GLY A N 1
ATOM 663 C CA . GLY A 1 113 ? 25.765 14.167 48.508 1.00 6.60 163 GLY A CA 1
ATOM 664 C C . GLY A 1 113 ? 24.855 13.642 47.424 1.00 6.62 163 GLY A C 1
ATOM 665 O O . GLY A 1 113 ? 24.410 12.492 47.453 1.00 6.73 163 GLY A O 1
ATOM 666 N N . VAL A 1 114 ? 24.598 14.525 46.454 1.00 6.81 164 VAL A N 1
ATOM 667 C CA . VAL A 1 114 ? 23.684 14.291 45.340 1.00 5.42 164 VAL A CA 1
ATOM 668 C C . VAL A 1 114 ? 24.314 14.845 44.071 1.00 6.13 164 VAL A C 1
ATOM 669 O O . VAL A 1 114 ? 24.893 15.936 44.081 1.00 6.93 164 VAL A O 1
ATOM 673 N N . LEU A 1 115 ? 24.193 14.110 42.971 1.00 6.31 165 LEU A N 1
ATOM 674 C CA . LEU A 1 115 ? 24.434 14.697 41.662 1.00 5.52 165 LEU A CA 1
ATOM 675 C C . LEU A 1 115 ? 23.129 14.686 40.890 1.00 6.02 165 LEU A C 1
ATOM 676 O O . LEU A 1 115 ? 22.266 13.836 41.127 1.00 7.15 165 LEU A O 1
ATOM 681 N N . ALA A 1 116 ? 22.977 15.641 39.977 1.00 7.11 166 ALA A N 1
ATOM 682 C CA . ALA A 1 116 ? 21.739 15.749 39.217 1.00 5.44 166 ALA A CA 1
ATOM 683 C C . ALA A 1 116 ? 22.017 16.197 37.788 1.00 6.26 166 ALA A C 1
ATOM 684 O O . ALA A 1 116 ? 22.960 16.953 37.529 1.00 7.82 166 ALA A O 1
ATOM 686 N N . TYR A 1 117 ? 21.183 15.715 36.858 1.00 5.35 167 TYR A N 1
ATOM 687 C CA . TYR A 1 117 ? 21.211 16.133 35.459 1.00 6.51 167 TYR A CA 1
ATOM 688 C C . TYR A 1 117 ? 19.807 16.473 34.989 1.00 5.49 167 TYR A C 1
ATOM 689 O O . TYR A 1 117 ? 18.850 15.761 35.305 1.00 6.03 167 TYR A O 1
ATOM 698 N N . TYR A 1 118 ? 19.693 17.535 34.185 1.00 5.95 168 TYR A N 1
ATOM 699 C CA . TYR A 1 118 ? 18.439 17.828 33.500 1.00 6.78 168 TYR A CA 1
ATOM 700 C C . TYR A 1 118 ? 18.326 16.956 32.247 1.00 5.82 168 TYR A C 1
ATOM 701 O O . TYR A 1 118 ? 19.300 16.810 31.499 1.00 7.87 168 TYR A O 1
ATOM 710 N N . ILE A 1 119 ? 17.154 16.353 32.040 1.00 7.71 169 ILE A N 1
ATOM 711 C CA . ILE A 1 119 ? 16.853 15.551 30.851 1.00 7.71 169 ILE A CA 1
ATOM 712 C C . ILE A 1 119 ? 15.769 16.280 30.065 1.00 7.15 169 ILE A C 1
ATOM 713 O O . ILE A 1 119 ? 14.569 16.017 30.258 1.00 7.02 169 ILE A O 1
ATOM 718 N N . PRO A 1 120 ? 16.144 17.214 29.197 1.00 7.86 170 PRO A N 1
ATOM 719 C CA . PRO A 1 120 ? 15.133 18.095 28.584 1.00 8.22 170 PRO A CA 1
ATOM 720 C C . PRO A 1 120 ? 14.061 17.371 27.785 1.00 7.87 170 PRO A C 1
ATOM 721 O O . PRO A 1 120 ? 12.906 17.822 27.771 1.00 9.22 170 PRO A O 1
ATOM 725 N N . SER A 1 121 ? 14.392 16.268 27.112 1.00 8.56 171 SER A N 1
ATOM 726 C CA . SER A 1 121 ? 13.403 15.634 26.246 1.00 9.90 171 SER A CA 1
ATOM 727 C C . SER A 1 121 ? 12.226 15.028 27.004 1.00 9.64 171 SER A C 1
ATOM 728 O O . SER A 1 121 ? 11.180 14.780 26.392 1.00 11.67 171 SER A O 1
ATOM 731 N N . ILE A 1 122 ? 12.357 14.762 28.304 1.00 10.34 172 ILE A N 1
ATOM 732 C CA . ILE A 1 122 ? 11.228 14.306 29.102 1.00 8.80 172 ILE A CA 1
ATOM 733 C C . ILE A 1 122 ? 10.835 15.311 30.171 1.00 9.80 172 ILE A C 1
ATOM 734 O O . ILE A 1 122 ? 9.942 15.024 30.971 1.00 9.78 172 ILE A O 1
ATOM 739 N N . GLY A 1 123 ? 11.479 16.475 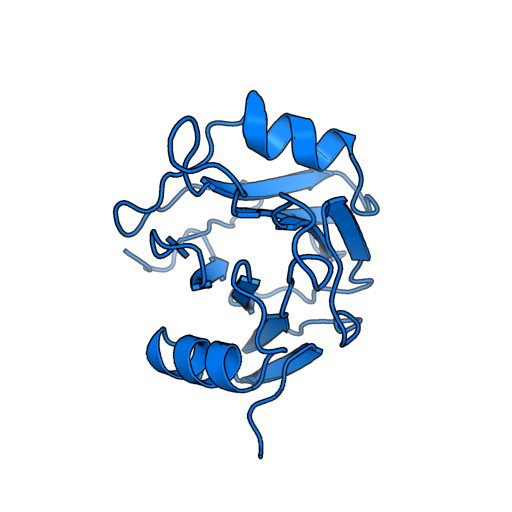30.211 1.00 7.56 173 GLY A N 1
ATOM 740 C CA . GLY A 1 123 ? 11.149 17.497 31.201 1.00 7.25 173 GLY A CA 1
ATOM 741 C C . GLY A 1 123 ? 11.377 17.087 32.644 1.00 7.47 173 GLY A C 1
ATOM 742 O O . GLY A 1 123 ? 10.607 17.492 33.528 1.00 7.43 173 GLY A O 1
ATOM 743 N N . LYS A 1 124 ? 12.430 16.306 32.911 1.00 7.36 174 LYS A N 1
ATOM 744 C CA . LYS A 1 124 ? 12.693 15.762 34.235 1.00 8.02 174 LYS A CA 1
ATOM 745 C C . LYS A 1 124 ? 14.154 15.964 34.602 1.00 8.59 174 LYS A C 1
ATOM 746 O O . LYS A 1 124 ? 15.012 16.160 33.733 1.00 7.61 174 LYS A O 1
ATOM 752 N N . THR A 1 125 ? 14.412 15.907 35.910 1.00 7.40 175 THR A N 1
ATOM 753 C CA . THR A 1 125 ? 15.752 15.896 36.486 1.00 7.52 175 THR A CA 1
ATOM 754 C C . THR A 1 125 ? 16.016 14.532 37.114 1.00 5.98 175 THR A C 1
ATOM 755 O O . THR A 1 125 ? 15.223 14.067 37.939 1.00 7.63 175 THR A O 1
ATOM 759 N N . LEU A 1 126 ? 17.123 13.888 36.721 1.00 6.38 176 LEU A N 1
ATOM 760 C CA . LEU A 1 126 ? 17.596 12.690 37.413 1.00 5.82 176 LEU A CA 1
ATOM 761 C C . LEU A 1 126 ? 18.519 13.100 38.556 1.00 5.47 176 LEU A C 1
ATOM 762 O O . LEU A 1 126 ? 19.478 13.840 38.328 1.00 6.54 176 LEU A O 1
ATOM 767 N N . ALA A 1 127 ? 18.254 12.605 39.776 1.00 5.85 177 ALA A N 1
ATOM 768 C CA . ALA A 1 127 ? 19.121 12.851 40.925 1.00 5.74 177 ALA A CA 1
ATOM 769 C C . ALA A 1 127 ? 19.598 11.521 41.491 1.00 6.25 177 ALA A C 1
ATOM 770 O O . ALA A 1 127 ? 18.825 10.561 41.575 1.00 8.43 177 ALA A O 1
ATOM 772 N N . VAL A 1 128 ? 20.875 11.472 41.887 1.00 5.11 178 VAL A N 1
ATOM 773 C CA . VAL A 1 128 ? 21.511 10.274 42.439 1.00 5.52 178 VAL A CA 1
ATOM 774 C C . VAL A 1 128 ? 22.152 10.660 43.766 1.00 6.72 178 VAL A C 1
ATOM 775 O O . VAL A 1 128 ? 22.888 11.649 43.829 1.00 6.80 178 VAL A O 1
ATOM 779 N N . MET A 1 129 ? 21.877 9.889 44.827 1.00 5.06 179 MET A N 1
ATOM 780 C CA . MET A 1 129 ? 22.396 10.175 46.164 1.00 6.36 179 MET A CA 1
ATOM 781 C C . MET A 1 129 ? 23.348 9.073 46.615 1.00 5.97 179 MET A C 1
ATOM 782 O O . MET A 1 129 ? 23.093 7.888 46.379 1.00 5.99 179 MET A O 1
ATOM 787 N N . TRP A 1 130 ? 24.443 9.471 47.278 1.00 6.01 180 TRP A N 1
ATOM 788 C CA . TRP A 1 130 ? 25.333 8.553 47.984 1.00 5.73 180 TRP A CA 1
ATOM 789 C C . TRP A 1 130 ? 25.505 9.033 49.420 1.00 5.08 180 TRP A C 1
ATOM 790 O O . TRP A 1 130 ? 25.500 10.240 49.699 1.00 6.64 180 TRP A O 1
ATOM 801 N N . SER A 1 131 ? 25.693 8.079 50.325 1.00 4.89 181 SER A N 1
ATOM 802 C CA . SER A 1 131 ? 26.029 8.395 51.711 1.00 5.78 181 SER A CA 1
ATOM 803 C C . SER A 1 131 ? 27.046 7.378 52.212 1.00 6.35 181 SER A C 1
ATOM 804 O O . SER A 1 131 ? 26.736 6.187 52.310 1.00 7.61 181 SER A O 1
ATOM 807 N N . VAL A 1 132 ? 28.254 7.852 52.494 1.00 5.47 182 VAL A N 1
ATOM 808 C CA . VAL A 1 132 ? 29.330 7.054 53.068 1.00 6.79 182 VAL A CA 1
ATOM 809 C C . VAL A 1 132 ? 29.686 7.675 54.417 1.00 7.33 182 VAL A C 1
ATOM 810 O O . VAL A 1 132 ? 30.365 8.702 54.480 1.00 7.95 182 VAL A O 1
ATOM 814 N N . PRO A 1 133 ? 29.199 7.111 55.515 1.00 8.25 183 PRO A N 1
ATOM 815 C CA . PRO A 1 133 ? 29.314 7.785 56.814 1.00 8.83 183 PRO A CA 1
ATOM 816 C C . PRO A 1 133 ? 30.685 7.608 57.441 1.00 7.89 183 PRO A C 1
ATOM 817 O O . PRO A 1 133 ? 31.415 6.666 57.143 1.00 9.92 183 PRO A O 1
ATOM 821 N N . PHE A 1 134 ? 31.024 8.535 58.339 1.00 10.50 184 PHE A N 1
ATOM 822 C CA . PHE A 1 134 ? 32.221 8.330 59.149 1.00 9.85 184 PHE A CA 1
ATOM 823 C C . PHE A 1 134 ? 32.062 7.157 60.112 1.00 11.01 184 PHE A C 1
ATOM 824 O O . PHE A 1 134 ? 32.944 6.293 60.196 1.00 12.87 184 PHE A O 1
ATOM 832 N N . ASP A 1 135 ? 30.965 7.121 60.871 1.00 9.46 185 ASP A N 1
ATOM 833 C CA . ASP A 1 135 ? 30.873 6.241 62.042 1.00 11.65 185 ASP A CA 1
ATOM 834 C C . ASP A 1 135 ? 30.044 5.003 61.713 1.00 11.27 185 ASP A C 1
ATOM 835 O O . ASP A 1 135 ? 28.823 4.992 61.862 1.00 9.99 185 ASP A O 1
ATOM 840 N N . TYR A 1 136 ? 30.723 3.937 61.284 1.00 9.34 186 TYR A N 1
ATOM 841 C CA . TYR A 1 136 ? 30.029 2.674 61.045 1.00 8.19 186 TYR A CA 1
ATOM 842 C C . TYR A 1 136 ? 29.566 1.999 62.330 1.00 9.94 186 TYR A C 1
ATOM 843 O O . TYR A 1 136 ? 28.806 1.031 62.250 1.00 9.67 186 TYR A O 1
ATOM 852 N N . ASN A 1 137 ? 29.996 2.473 63.506 1.00 9.81 187 ASN A N 1
ATOM 853 C CA . ASN A 1 137 ? 29.432 1.929 64.738 1.00 8.76 187 ASN A CA 1
ATOM 854 C C . ASN A 1 137 ? 27.943 2.220 64.847 1.00 10.35 187 ASN A C 1
ATOM 855 O O . ASN A 1 137 ? 27.234 1.518 65.579 1.00 13.13 187 ASN A O 1
ATOM 860 N N . PHE A 1 138 ? 27.450 3.233 64.128 1.00 10.25 188 PHE A N 1
ATOM 861 C CA . PHE A 1 138 ? 26.040 3.583 64.137 1.00 10.26 188 PHE A CA 1
ATOM 862 C C . PHE A 1 138 ? 25.380 3.596 62.769 1.00 13.13 188 PHE A C 1
ATOM 863 O O . PHE A 1 138 ? 24.160 3.417 62.710 1.00 13.80 188 PHE A O 1
ATOM 871 N N . TYR A 1 139 ? 26.128 3.801 61.681 1.00 11.81 189 TYR A N 1
ATOM 872 C CA . TYR A 1 139 ? 25.541 4.048 60.363 1.00 9.78 189 TYR A CA 1
ATOM 873 C C . TYR A 1 139 ? 26.119 3.091 59.321 1.00 8.76 189 TYR A C 1
ATOM 874 O O . TYR A 1 139 ? 27.028 2.302 59.595 1.00 9.02 189 TYR A O 1
ATOM 883 N N . GLN A 1 140 ? 25.574 3.171 58.103 1.00 9.21 190 GLN A N 1
ATOM 884 C CA . GLN A 1 140 ? 26.016 2.323 57.003 1.00 10.22 190 GLN A CA 1
ATOM 885 C C . GLN A 1 140 ? 25.868 3.077 55.686 1.00 7.88 190 GLN A C 1
ATOM 886 O O . GLN A 1 140 ? 25.284 4.162 55.634 1.00 9.94 190 GLN A O 1
ATOM 892 N N . ASN A 1 141 ? 26.390 2.476 54.610 1.00 7.81 191 ASN A N 1
ATOM 893 C CA . ASN A 1 141 ? 26.305 3.087 53.289 1.00 7.38 191 ASN A CA 1
ATOM 894 C C . ASN A 1 141 ? 24.877 3.016 52.764 1.00 6.61 191 ASN A C 1
ATOM 895 O O . ASN A 1 141 ? 24.182 2.010 52.955 1.00 7.17 191 ASN A O 1
ATOM 900 N N . TRP A 1 142 ? 24.457 4.072 52.053 1.00 6.28 192 TRP A N 1
ATOM 901 C CA . TRP A 1 142 ? 23.162 4.106 51.372 1.00 6.05 192 TRP A CA 1
ATOM 902 C C . TRP A 1 142 ? 23.288 4.805 50.022 1.00 4.79 192 TRP A C 1
ATOM 903 O O . TRP A 1 142 ? 24.150 5.664 49.825 1.00 6.83 192 TRP A O 1
ATOM 914 N N . TRP A 1 143 ? 22.378 4.464 49.103 1.00 5.40 193 TRP A N 1
ATOM 915 C CA . TRP A 1 143 ? 22.285 5.183 47.831 1.00 5.30 193 TRP A CA 1
ATOM 916 C C . TRP A 1 143 ? 20.839 5.191 47.340 1.00 5.85 193 TRP A C 1
ATOM 917 O O . TRP A 1 143 ? 20.006 4.412 47.801 1.00 7.56 193 TRP A O 1
ATOM 928 N N . ASN A 1 144 ? 20.549 6.070 46.375 1.00 6.27 194 ASN A N 1
ATOM 929 C CA . ASN A 1 144 ? 19.208 6.140 45.798 1.00 6.76 194 ASN A CA 1
ATOM 930 C C . ASN A 1 144 ? 19.266 6.924 44.491 1.00 6.31 194 ASN A C 1
ATOM 931 O O . ASN A 1 144 ? 20.261 7.591 44.184 1.00 7.35 194 ASN A O 1
ATOM 936 N N . ALA A 1 145 ? 18.180 6.833 43.722 1.00 5.95 195 ALA A N 1
ATOM 937 C CA . ALA A 1 145 ? 18.028 7.608 42.494 1.00 6.37 195 ALA A CA 1
ATOM 938 C C . ALA A 1 145 ? 16.547 7.854 42.242 1.00 6.92 195 ALA A C 1
ATOM 939 O O . ALA A 1 145 ? 15.703 7.036 42.616 1.00 8.68 195 ALA A O 1
ATOM 941 N N . LYS A 1 146 ? 16.237 8.983 41.593 1.00 7.61 196 LYS A N 1
ATOM 942 C CA . LYS A 1 146 ? 14.844 9.382 41.407 1.00 6.20 196 LYS A CA 1
ATOM 943 C C . LYS A 1 146 ? 14.762 10.452 40.322 1.00 6.96 196 LYS A C 1
ATOM 944 O O . LYS A 1 146 ? 15.727 11.177 40.074 1.00 8.33 196 LYS A O 1
ATOM 950 N N . LEU A 1 147 ? 13.594 10.552 39.680 1.00 7.79 197 LEU A N 1
ATOM 951 C CA . LEU A 1 147 ? 13.292 11.664 38.782 1.00 7.57 197 LEU A CA 1
ATOM 952 C C . LEU A 1 147 ? 12.435 12.698 39.502 1.00 8.59 197 LEU A C 1
ATOM 953 O O . LEU A 1 147 ? 11.540 12.348 40.281 1.00 10.02 197 LEU A O 1
ATOM 958 N N . TYR A 1 148 ? 12.713 13.974 39.236 1.00 7.54 198 TYR A N 1
ATOM 959 C CA . TYR A 1 148 ? 11.896 15.098 39.677 1.00 6.89 198 TYR A CA 1
ATOM 960 C C . TYR A 1 148 ? 11.502 15.915 38.449 1.00 7.31 198 TYR A C 1
ATOM 961 O O . TYR A 1 148 ? 12.121 15.799 37.391 1.00 9.01 198 TYR A O 1
ATOM 970 N N . SER A 1 149 ? 10.462 16.738 38.565 1.00 8.14 199 SER A N 1
ATOM 971 C CA . SER A 1 149 ? 9.968 17.454 37.394 1.00 6.63 199 SER A CA 1
ATOM 972 C C . SER A 1 149 ? 10.711 18.767 37.167 1.00 6.30 199 SER A C 1
ATOM 973 O O . SER A 1 149 ? 11.080 19.474 38.113 1.00 8.32 199 SER A O 1
ATOM 976 N N . GLY A 1 150 ? 10.938 19.084 35.894 1.00 7.35 200 GLY A N 1
ATOM 977 C CA . GLY A 1 150 ? 11.624 20.318 35.565 1.00 7.30 200 GLY A CA 1
ATOM 978 C C . GLY A 1 150 ? 13.134 20.158 35.609 1.00 7.28 200 GLY A C 1
ATOM 979 O O . GLY A 1 150 ? 13.683 19.050 35.503 1.00 8.28 200 GLY A O 1
ATOM 980 N N . ASN A 1 151 ? 13.810 21.293 35.765 1.00 7.56 201 ASN A N 1
ATOM 981 C CA . ASN A 1 151 ? 15.266 21.375 35.827 1.00 6.24 201 ASN A CA 1
ATOM 982 C C . ASN A 1 151 ? 15.615 21.848 37.234 1.00 8.18 201 ASN A C 1
ATOM 983 O O . ASN A 1 151 ? 15.661 23.051 37.501 1.00 9.15 201 ASN A O 1
ATOM 988 N N . GLN A 1 152 ? 15.868 20.896 38.131 1.00 7.70 202 GLN A N 1
ATOM 989 C CA . GLN A 1 152 ? 16.132 21.188 39.535 1.00 9.37 202 GLN A CA 1
ATOM 990 C C . GLN A 1 152 ? 17.613 21.015 39.832 1.00 8.55 202 GLN A C 1
ATOM 991 O O . GLN A 1 152 ? 18.156 19.915 39.686 1.00 9.04 202 GLN A O 1
ATOM 997 N N . ASP A 1 153 ? 18.251 22.094 40.267 1.00 8.33 203 ASP A N 1
ATOM 998 C CA . ASP A 1 153 ? 19.640 22.053 40.701 1.00 8.22 203 ASP A CA 1
ATOM 999 C C . ASP A 1 153 ? 19.779 21.153 41.930 1.00 9.31 203 ASP A C 1
ATOM 1000 O O . ASP A 1 153 ? 18.958 21.219 42.845 1.00 8.54 203 ASP A O 1
ATOM 1005 N N . ALA A 1 154 ? 20.808 20.295 41.949 1.00 7.65 204 ALA A N 1
ATOM 1006 C CA . ALA A 1 154 ? 20.988 19.378 43.082 1.00 7.22 204 ALA A CA 1
ATOM 1007 C C . ALA A 1 154 ? 21.022 20.147 44.399 1.00 8.57 204 ALA A C 1
ATOM 1008 O O . ALA A 1 154 ? 21.783 21.111 44.536 1.00 7.16 204 ALA A O 1
ATOM 1010 N N . ASP A 1 155 ? 20.203 19.732 45.377 1.00 6.75 205 ASP A N 1
ATOM 1011 C CA . ASP A 1 155 ? 20.199 20.475 46.634 1.00 6.47 205 ASP A CA 1
ATOM 1012 C C . ASP A 1 155 ? 19.833 19.584 47.825 1.00 8.31 205 ASP A C 1
ATOM 1013 O O . ASP A 1 155 ? 19.571 18.378 47.699 1.00 6.62 205 ASP A O 1
ATOM 1018 N N . TYR A 1 156 ? 19.831 20.227 49.000 1.00 7.88 206 TYR A N 1
ATOM 1019 C CA . TYR A 1 156 ? 19.564 19.569 50.275 1.00 5.90 206 TYR A CA 1
ATOM 1020 C C . TYR A 1 156 ? 18.211 18.870 50.288 1.00 7.63 206 TYR A C 1
ATOM 1021 O O . TYR A 1 156 ? 18.077 17.783 50.865 1.00 7.12 206 TYR A O 1
ATOM 1030 N N . ASP A 1 157 ? 17.191 19.474 49.665 1.00 8.04 207 ASP A N 1
ATOM 1031 C CA . ASP A 1 157 ? 15.884 18.825 49.682 1.00 8.47 207 ASP A CA 1
ATOM 1032 C C . ASP A 1 157 ? 15.910 17.507 48.916 1.00 7.91 207 ASP A C 1
ATOM 1033 O O . ASP A 1 157 ? 15.194 16.565 49.282 1.00 8.85 207 ASP A O 1
ATOM 1038 N N . HIS A 1 158 ? 16.733 17.406 47.862 1.00 7.63 208 HIS A N 1
ATOM 1039 C CA . HIS A 1 158 ? 16.901 16.115 47.197 1.00 8.78 208 HIS A CA 1
ATOM 1040 C C . HIS A 1 158 ? 17.573 15.110 48.117 1.00 7.84 208 HIS A C 1
ATOM 1041 O O . HIS A 1 158 ? 17.154 13.946 48.188 1.00 7.10 208 HIS A O 1
ATOM 1048 N N . TYR A 1 159 ? 18.631 15.540 48.813 1.00 5.82 209 TYR A N 1
ATOM 1049 C CA . TYR A 1 159 ? 19.309 14.657 49.760 1.00 6.88 209 TYR A CA 1
ATOM 1050 C C . TYR A 1 159 ? 18.329 14.113 50.796 1.00 7.36 209 TYR A C 1
ATOM 1051 O O . TYR A 1 159 ? 18.293 12.905 51.055 1.00 7.15 209 TYR A O 1
ATOM 1060 N N . VAL A 1 160 ? 17.522 14.993 51.396 1.00 6.57 210 VAL A N 1
ATOM 1061 C CA . VAL A 1 160 ? 16.616 14.554 52.454 1.00 6.59 210 VAL A CA 1
ATOM 1062 C C . VAL A 1 160 ? 15.583 13.582 51.899 1.00 6.76 210 VAL A C 1
ATOM 1063 O O . VAL A 1 160 ? 15.327 12.522 52.486 1.00 7.14 210 VAL A O 1
ATOM 1067 N N . ASP A 1 161 ? 14.986 13.919 50.751 1.00 7.67 211 ASP A N 1
ATOM 1068 C CA . ASP A 1 161 ? 14.023 13.009 50.134 1.00 8.25 211 ASP A CA 1
ATOM 1069 C C . ASP A 1 161 ? 14.657 11.650 49.849 1.00 8.14 211 ASP A C 1
ATOM 1070 O O . ASP A 1 161 ? 14.110 10.606 50.215 1.00 8.17 211 ASP A O 1
ATOM 1075 N N . LEU A 1 162 ? 15.820 11.650 49.201 1.00 7.93 212 LEU A N 1
ATOM 1076 C CA . LEU A 1 162 ? 16.417 10.394 48.758 1.00 7.28 212 LEU A CA 1
ATOM 1077 C C . LEU A 1 162 ? 16.925 9.555 49.924 1.00 7.14 212 LEU A C 1
ATOM 1078 O O . LEU A 1 162 ? 16.893 8.322 49.849 1.00 6.93 212 LEU A O 1
ATOM 1083 N N . TYR A 1 163 ? 17.418 10.192 50.994 1.00 6.60 213 TYR A N 1
ATOM 1084 C CA . TYR A 1 163 ? 17.983 9.448 52.120 1.00 7.37 213 TYR A CA 1
ATOM 1085 C C . TYR A 1 163 ? 16.949 9.066 53.174 1.00 8.84 213 TYR A C 1
ATOM 1086 O O . TYR A 1 163 ? 17.021 7.968 53.734 1.00 9.26 213 TYR A O 1
ATOM 1095 N N . TYR A 1 164 ? 15.998 9.952 53.476 1.00 9.97 214 TYR A N 1
ATOM 1096 C CA . TYR A 1 164 ? 15.072 9.716 54.579 1.00 8.95 214 TYR A CA 1
ATOM 1097 C C . TYR A 1 164 ? 13.681 9.275 54.139 1.00 10.20 214 TYR A C 1
ATOM 1098 O O . TYR A 1 164 ? 13.029 8.529 54.875 1.00 13.48 214 TYR A O 1
ATOM 1107 N N . ASP A 1 165 ? 13.205 9.686 52.960 1.00 7.49 215 ASP A N 1
ATOM 1108 C CA . ASP A 1 165 ? 11.794 9.533 52.617 1.00 10.68 215 ASP A CA 1
ATOM 1109 C C . ASP A 1 165 ? 11.511 8.584 51.463 1.00 12.24 215 ASP A C 1
ATOM 1110 O O . ASP A 1 165 ? 10.396 8.053 51.391 1.00 12.39 215 ASP A O 1
ATOM 1115 N N . ALA A 1 166 ? 12.471 8.353 50.564 1.00 8.61 216 ALA A N 1
ATOM 1116 C CA . ALA A 1 166 ? 12.204 7.665 49.306 1.00 6.77 216 ALA A CA 1
ATOM 1117 C C . ALA A 1 166 ? 12.819 6.263 49.228 1.00 9.79 216 ALA A C 1
ATOM 1118 O O . ALA A 1 166 ? 13.109 5.771 48.134 1.00 10.24 216 ALA A O 1
ATOM 1120 N N A ASN A 1 167 ? 13.026 5.618 50.379 0.56 10.53 217 ASN A N 1
ATOM 1121 N N B ASN A 1 167 ? 13.025 5.620 50.377 0.44 10.54 217 ASN A N 1
ATOM 1122 C CA A ASN A 1 167 ? 13.413 4.209 50.465 0.56 10.53 217 ASN A CA 1
ATOM 1123 C CA B ASN A 1 167 ? 13.414 4.213 50.465 0.44 10.55 217 ASN A CA 1
ATOM 1124 C C A ASN A 1 167 ? 14.751 3.925 49.787 0.56 10.17 217 ASN A C 1
ATOM 1125 C C B ASN A 1 167 ? 14.750 3.933 49.783 0.44 10.18 217 ASN A C 1
ATOM 1126 O O A ASN A 1 167 ? 14.798 3.177 48.801 0.56 11.85 217 ASN A O 1
ATOM 1127 O O B ASN A 1 167 ? 14.793 3.201 48.785 0.44 11.84 217 ASN A O 1
ATOM 1136 N N . PRO A 1 168 ? 15.855 4.469 50.297 1.00 7.40 218 PRO A N 1
ATOM 1137 C CA . PRO A 1 168 ? 17.165 4.194 49.697 1.00 7.81 218 PRO A CA 1
ATOM 1138 C C . PRO A 1 168 ? 17.583 2.746 49.898 1.00 7.86 218 PRO A C 1
ATOM 1139 O O . PRO A 1 168 ? 17.017 2.000 50.707 1.00 10.12 218 PRO A O 1
ATOM 1143 N N . PHE A 1 169 ? 18.616 2.362 49.151 1.00 7.22 219 PHE A N 1
ATOM 1144 C CA . PHE A 1 169 ? 19.140 1.005 49.135 1.00 7.74 219 PHE A CA 1
ATOM 1145 C C . PHE A 1 169 ? 20.402 0.899 49.982 1.00 7.91 219 PHE A C 1
ATOM 1146 O O . PHE A 1 169 ? 21.234 1.809 49.988 1.00 8.20 219 PHE A O 1
ATOM 1154 N N . LYS A 1 170 ? 20.536 -0.225 50.695 1.00 8.84 220 LYS A N 1
ATOM 1155 C CA . LYS A 1 170 ? 21.733 -0.622 51.419 1.00 11.72 220 LYS A CA 1
ATOM 1156 C C . LYS A 1 170 ? 22.768 -1.194 50.451 1.00 9.18 220 LYS A C 1
ATOM 1157 O O . LYS A 1 170 ? 22.476 -1.493 49.289 1.00 9.23 220 LYS A O 1
ATOM 1163 N N . ALA A 1 171 ? 23.971 -1.431 50.965 1.00 8.93 221 ALA A N 1
ATOM 1164 C CA . ALA A 1 171 ? 25.035 -2.035 50.169 1.00 9.72 221 ALA A CA 1
ATOM 1165 C C . ALA A 1 171 ? 24.957 -3.563 50.130 1.00 11.30 221 ALA A C 1
ATOM 1166 O O . ALA A 1 171 ? 25.975 -4.240 50.317 1.00 23.22 221 ALA A O 1
ATOM 1168 N N . ASN A 1 172 ? 23.779 -4.124 49.867 1.00 13.91 222 ASN A N 1
ATOM 1169 C CA . ASN A 1 172 ? 23.536 -5.562 49.971 1.00 17.85 222 ASN A CA 1
ATOM 1170 C C . ASN A 1 172 ? 23.172 -6.196 48.629 1.00 20.61 222 ASN A C 1
ATOM 1171 O O . ASN A 1 172 ? 22.303 -7.071 48.556 1.00 21.61 222 ASN A O 1
ATOM 1176 N N . GLY A 1 173 ? 23.827 -5.780 47.551 1.00 12.34 223 GLY A N 1
ATOM 1177 C CA . GLY A 1 173 ? 23.622 -6.398 46.254 1.00 10.34 223 GLY A CA 1
ATOM 1178 C C . GLY A 1 173 ? 22.975 -5.453 45.259 1.00 10.06 223 GLY A C 1
ATOM 1179 O O . GLY A 1 173 ? 22.903 -4.240 45.462 1.00 14.52 223 GLY A O 1
ATOM 1180 N N . TRP A 1 174 ? 22.481 -6.032 44.166 1.00 8.48 224 TRP A N 1
ATOM 1181 C CA . TRP A 1 174 ? 21.879 -5.236 43.106 1.00 9.52 224 TRP A CA 1
ATOM 1182 C C . TRP A 1 174 ? 20.396 -4.998 43.375 1.00 12.12 224 TRP A C 1
ATOM 1183 O O . TRP A 1 174 ? 19.702 -5.852 43.935 1.00 13.58 224 TRP A O 1
ATOM 1194 N N . HIS A 1 175 ? 19.941 -3.825 42.936 1.00 8.53 225 HIS A N 1
ATOM 1195 C CA . HIS A 1 175 ? 18.562 -3.426 43.116 1.00 10.32 225 HIS A CA 1
ATOM 1196 C C . HIS A 1 175 ? 18.042 -2.709 41.858 1.00 12.22 225 HIS A C 1
ATOM 1197 O O . HIS A 1 175 ? 18.808 -2.101 41.151 1.00 11.96 225 HIS A O 1
ATOM 1204 N N . GLU A 1 176 ? 16.735 -2.777 41.617 1.00 10.20 226 GLU A N 1
ATOM 1205 C CA . GLU A 1 176 ? 16.131 -2.141 40.451 1.00 9.71 226 GLU A CA 1
ATOM 1206 C C . GLU A 1 176 ? 14.836 -1.444 40.851 1.00 11.94 226 GLU A C 1
ATOM 1207 O O . GLU A 1 176 ? 14.067 -1.964 41.666 1.00 12.09 226 GLU A O 1
ATOM 1213 N N . ARG A 1 177 ? 14.577 -0.278 40.256 1.00 8.54 227 ARG A N 1
ATOM 1214 C CA . ARG A 1 177 ? 13.334 0.426 40.541 1.00 10.22 227 ARG A CA 1
ATOM 1215 C C . ARG A 1 177 ? 12.925 1.266 39.339 1.00 9.61 227 ARG A C 1
ATOM 1216 O O . ARG A 1 177 ? 13.772 1.842 38.648 1.00 8.51 227 ARG A O 1
ATOM 1224 N N . SER A 1 178 ? 11.617 1.333 39.102 1.00 10.88 228 SER A N 1
ATOM 1225 C CA A SER A 1 178 ? 11.092 2.171 38.037 0.61 9.67 228 SER A CA 1
ATOM 1226 C CA B SER A 1 178 ? 11.093 2.171 38.036 0.39 9.72 228 SER A CA 1
ATOM 1227 C C . SER A 1 178 ? 11.224 3.646 38.402 1.00 8.78 228 SER A C 1
ATOM 1228 O O . SER A 1 178 ? 11.109 4.034 39.569 1.00 10.90 228 SER A O 1
ATOM 1233 N N . LEU A 1 179 ? 11.471 4.470 37.384 1.00 9.41 229 LEU A N 1
ATOM 1234 C CA . LEU A 1 179 ? 11.590 5.914 37.555 1.00 8.08 229 LEU A CA 1
ATOM 1235 C C . LEU A 1 179 ? 10.381 6.685 37.055 1.00 10.70 229 LEU A C 1
ATOM 1236 O O . LEU A 1 179 ? 10.303 7.898 37.297 1.00 10.75 229 LEU A O 1
ATOM 1241 N N . GLY A 1 180 ? 9.453 6.033 36.350 1.00 10.08 230 GLY A N 1
ATOM 1242 C CA . GLY A 1 180 ? 8.492 6.756 35.540 1.00 12.89 230 GLY A CA 1
ATOM 1243 C C . GLY A 1 180 ? 9.124 7.275 34.261 1.00 12.60 230 GLY A C 1
ATOM 1244 O O . GLY A 1 180 ? 10.316 7.098 33.990 1.00 10.71 230 GLY A O 1
ATOM 1245 N N . SER A 1 181 ? 8.292 7.925 33.440 1.00 12.50 231 SER A N 1
ATOM 1246 C CA . SER A 1 181 ? 8.726 8.502 32.166 1.00 10.69 231 SER A CA 1
ATOM 1247 C C . SER A 1 181 ? 9.371 7.464 31.254 1.00 9.90 231 SER A C 1
ATOM 1248 O O . SER A 1 181 ? 10.227 7.798 30.431 1.00 15.65 231 SER A O 1
ATOM 1251 N N . GLY A 1 182 ? 8.960 6.203 31.382 1.00 11.11 232 GLY A N 1
ATOM 1252 C CA . GLY A 1 182 ? 9.493 5.141 30.554 1.00 14.62 232 GLY A CA 1
ATOM 1253 C C . GLY A 1 182 ? 10.863 4.635 30.943 1.00 11.09 232 GLY A C 1
ATOM 1254 O O . GLY A 1 182 ? 11.454 3.857 30.185 1.00 11.76 232 GLY A O 1
ATOM 1255 N N . LEU A 1 183 ? 11.382 5.036 32.102 1.00 9.96 233 LEU A N 1
ATOM 1256 C CA . LEU A 1 183 ? 12.749 4.735 32.504 1.00 8.45 233 LEU A CA 1
ATOM 1257 C C . LEU A 1 183 ? 12.775 3.961 33.817 1.00 9.44 233 LEU A C 1
ATOM 1258 O O . LEU A 1 183 ? 11.818 3.964 34.595 1.00 8.51 233 LEU A O 1
ATOM 1263 N N . LYS A 1 184 ? 13.909 3.313 34.070 1.00 9.30 234 LYS A N 1
ATOM 1264 C CA . LYS A 1 184 ? 14.143 2.633 35.337 1.00 7.26 234 LYS A CA 1
ATOM 1265 C C . LYS A 1 184 ? 15.639 2.656 35.587 1.00 9.09 234 LYS A C 1
ATOM 1266 O O . LYS A 1 184 ? 16.422 3.024 34.713 1.00 8.80 234 LYS A O 1
ATOM 1272 N N . PHE A 1 185 ? 16.044 2.253 36.788 1.00 7.83 235 PHE A N 1
ATOM 1273 C CA . PHE A 1 185 ? 17.461 2.138 37.060 1.00 8.35 235 PHE A CA 1
ATOM 1274 C C . PHE A 1 185 ? 17.734 0.856 37.815 1.00 9.18 235 PHE A C 1
ATOM 1275 O O . PHE A 1 185 ? 16.849 0.266 38.435 1.00 9.84 235 PHE A O 1
ATOM 1283 N N A CYS A 1 186 ? 18.976 0.383 37.694 0.51 8.36 236 CYS A N 1
ATOM 1284 N N B CYS A 1 186 ? 19.008 0.510 37.848 0.49 9.01 236 CYS A N 1
ATOM 1285 C CA A CYS A 1 186 ? 19.494 -0.679 38.542 0.51 10.39 236 CYS A CA 1
ATOM 1286 C CA B CYS A 1 186 ? 19.500 -0.668 38.527 0.49 10.40 236 CYS A CA 1
ATOM 1287 C C A CYS A 1 186 ? 20.854 -0.240 39.056 0.51 9.11 236 CYS A C 1
ATOM 1288 C C B CYS A 1 186 ? 20.940 -0.411 38.939 0.49 9.46 236 CYS A C 1
ATOM 1289 O O A CYS A 1 186 ? 21.507 0.624 38.469 0.51 9.94 236 CYS A O 1
ATOM 1290 O O B CYS A 1 186 ? 21.698 0.217 38.195 0.49 7.89 236 CYS A O 1
ATOM 1295 N N . GLY A 1 187 ? 21.301 -0.861 40.138 1.00 7.25 237 GLY A N 1
ATOM 1296 C CA . GLY A 1 187 ? 22.622 -0.528 40.635 1.00 8.06 237 GLY A CA 1
ATOM 1297 C C . GLY A 1 187 ? 23.020 -1.312 41.863 1.00 6.58 237 GLY A C 1
ATOM 1298 O O . GLY A 1 187 ? 22.233 -2.073 42.435 1.00 8.14 237 GLY A O 1
ATOM 1299 N N . SER A 1 188 ? 24.258 -1.068 42.283 1.00 7.07 238 SER A N 1
ATOM 1300 C CA . SER A 1 188 ? 24.838 -1.746 43.435 1.00 9.52 238 SER A CA 1
ATOM 1301 C C . SER A 1 188 ? 25.926 -0.864 44.040 1.00 7.25 238 SER A C 1
ATOM 1302 O O . SER A 1 188 ? 26.739 -0.275 43.315 1.00 7.26 238 SER A O 1
ATOM 1305 N N . MET A 1 189 ? 25.930 -0.780 45.373 1.00 6.89 239 MET A N 1
ATOM 1306 C CA . MET A 1 189 ? 26.943 -0.086 46.153 1.00 7.34 239 MET A CA 1
ATOM 1307 C C . MET A 1 189 ? 27.691 -1.067 47.040 1.00 7.40 239 MET A C 1
ATOM 1308 O O . MET A 1 189 ? 27.077 -1.933 47.669 1.00 8.95 239 MET A O 1
ATOM 1313 N N . SER A 1 190 ? 29.014 -0.917 47.107 1.00 6.96 240 SER A N 1
ATOM 1314 C CA . SER A 1 190 ? 29.800 -1.739 48.020 1.00 6.00 240 SER A CA 1
ATOM 1315 C C . SER A 1 190 ? 29.710 -1.169 49.440 1.00 7.63 240 SER A C 1
ATOM 1316 O O . SER A 1 190 ? 29.253 -0.044 49.653 1.00 7.84 240 SER A O 1
ATOM 1319 N N . SER A 1 191 ? 30.131 -1.964 50.431 1.00 7.99 241 SER A N 1
ATOM 1320 C CA . SER A 1 191 ? 29.698 -1.701 51.805 1.00 8.47 241 SER A CA 1
ATOM 1321 C C . SER A 1 191 ? 30.698 -0.945 52.675 1.00 8.37 241 SER A C 1
ATOM 1322 O O . SER A 1 191 ? 30.319 -0.498 53.761 1.00 7.92 241 SER A O 1
ATOM 1325 N N . SER A 1 192 ? 31.948 -0.779 52.256 1.00 7.94 242 SER A N 1
ATOM 1326 C CA . SER A 1 192 ? 32.966 -0.216 53.135 1.00 9.01 242 SER A CA 1
ATOM 1327 C C . SER A 1 192 ? 33.137 1.289 52.909 1.00 9.24 242 SER A C 1
ATOM 1328 O O . SER A 1 192 ? 32.450 1.920 52.096 1.00 8.07 242 SER A O 1
ATOM 1331 N N . GLY A 1 193 ? 34.085 1.867 53.653 1.00 8.71 243 GLY A N 1
ATOM 1332 C CA . GLY A 1 193 ? 34.360 3.294 53.589 1.00 8.36 243 GLY A CA 1
ATOM 1333 C C . GLY A 1 193 ? 35.000 3.752 52.298 1.00 8.96 243 GLY A C 1
ATOM 1334 O O . GLY A 1 193 ? 34.932 4.943 51.977 1.00 9.05 243 GLY A O 1
ATOM 1335 N N . GLN A 1 194 ? 35.638 2.849 51.564 1.00 10.67 244 GLN A N 1
ATOM 1336 C CA . GLN A 1 194 ? 36.120 3.134 50.213 1.00 8.19 244 GLN A CA 1
ATOM 1337 C C . GLN A 1 194 ? 35.253 2.316 49.265 1.00 8.91 244 GLN A C 1
ATOM 1338 O O . GLN A 1 194 ? 35.488 1.122 49.051 1.00 11.11 244 GLN A O 1
ATOM 1344 N N . ALA A 1 195 ? 34.235 2.966 48.703 1.00 7.92 245 ALA A N 1
ATOM 1345 C CA . ALA A 1 195 ? 33.114 2.268 48.105 1.00 6.56 245 ALA A CA 1
ATOM 1346 C C . ALA A 1 195 ? 33.041 2.520 46.606 1.00 8.82 245 ALA A C 1
ATOM 1347 O O . ALA A 1 195 ? 33.555 3.520 46.099 1.00 9.97 245 ALA A O 1
ATOM 1349 N N . THR A 1 196 ? 32.386 1.596 45.910 1.00 7.75 246 THR A N 1
ATOM 1350 C CA . THR A 1 196 ? 31.966 1.804 44.534 1.00 5.04 246 THR A CA 1
ATOM 1351 C C . THR A 1 196 ? 30.446 1.898 44.479 1.00 7.86 246 THR A C 1
ATOM 1352 O O . THR A 1 196 ? 29.740 1.224 45.233 1.00 8.53 246 THR A O 1
ATOM 1356 N N . LEU A 1 197 ? 29.946 2.737 43.572 1.00 6.50 247 LEU A N 1
ATOM 1357 C CA . LEU A 1 197 ? 28.512 2.892 43.335 1.00 5.81 247 LEU A CA 1
ATOM 1358 C C . LEU A 1 197 ? 28.301 2.836 41.831 1.00 7.99 247 LEU A C 1
ATOM 1359 O O . LEU A 1 197 ? 28.700 3.759 41.110 1.00 7.33 247 LEU A O 1
ATOM 1364 N N . GLU A 1 198 ? 27.701 1.749 41.362 1.00 6.22 248 GLU A N 1
ATOM 1365 C CA . GLU A 1 198 ? 27.486 1.493 39.942 1.00 6.65 248 GLU A CA 1
ATOM 1366 C C . GLU A 1 198 ? 25.994 1.563 39.661 1.00 6.10 248 GLU A C 1
ATOM 1367 O O . GLU A 1 198 ? 25.225 0.785 40.236 1.00 7.28 248 GLU A O 1
ATOM 1373 N N . ILE A 1 199 ? 25.583 2.466 38.759 1.00 6.22 249 ILE A N 1
ATOM 1374 C CA . ILE A 1 199 ? 24.170 2.657 38.439 1.00 7.00 249 ILE A CA 1
ATOM 1375 C C . ILE A 1 199 ? 23.984 2.714 36.926 1.00 7.80 249 ILE A C 1
ATOM 1376 O O . ILE A 1 199 ? 24.771 3.354 36.219 1.00 8.09 249 ILE A O 1
ATOM 1381 N N . HIS A 1 200 ? 22.934 2.051 36.434 1.00 6.83 250 HIS A N 1
ATOM 1382 C CA . HIS A 1 200 ? 22.567 2.052 35.021 1.00 6.39 250 HIS A CA 1
ATOM 1383 C C . HIS A 1 200 ? 21.129 2.530 34.878 1.00 8.00 250 HIS A C 1
ATOM 1384 O O . HIS A 1 200 ? 20.235 2.005 35.553 1.00 8.30 250 HIS A O 1
ATOM 1391 N N . VAL A 1 201 ? 20.911 3.521 34.007 1.00 7.58 251 VAL A N 1
ATOM 1392 C CA . VAL A 1 201 ? 19.587 4.094 33.755 1.00 6.80 251 VAL A CA 1
ATOM 1393 C C . VAL A 1 201 ? 19.163 3.645 32.366 1.00 7.73 251 VAL A C 1
ATOM 1394 O O . VAL A 1 201 ? 19.844 3.948 31.380 1.00 8.77 251 VAL A O 1
ATOM 1398 N N A LEU A 1 202 ? 18.062 2.890 32.322 0.49 8.24 252 LEU A N 1
ATOM 1399 N N B LEU A 1 202 ? 18.064 2.895 32.314 0.51 8.23 252 LEU A N 1
ATOM 1400 C CA A LEU A 1 202 ? 17.623 2.288 31.078 0.49 9.26 252 LEU A CA 1
ATOM 1401 C CA B LEU A 1 202 ? 17.638 2.314 31.055 0.51 9.20 252 LEU A CA 1
ATOM 1402 C C A LEU A 1 202 ? 16.162 2.463 30.785 0.49 10.10 252 LEU A C 1
ATOM 1403 C C B LEU A 1 202 ? 16.159 2.441 30.791 0.51 10.06 252 LEU A C 1
ATOM 1404 O O A LEU A 1 202 ? 15.400 2.875 31.648 0.49 9.15 252 LEU A O 1
ATOM 1405 O O B LEU A 1 202 ? 15.405 2.873 31.651 0.51 8.44 252 LEU A O 1
ATOM 1414 N N . LYS A 1 203 ? 15.764 2.120 29.569 1.00 10.88 253 LYS A N 1
ATOM 1415 C CA . LYS A 1 203 ? 14.346 2.101 29.244 1.00 11.64 253 LYS A CA 1
ATOM 1416 C C . LYS A 1 203 ? 13.671 0.917 29.933 1.00 14.80 253 LYS A C 1
ATOM 1417 O O . LYS A 1 203 ? 14.283 -0.132 30.160 1.00 13.54 253 LYS A O 1
ATOM 1423 N N . GLU A 1 204 ? 12.394 1.107 30.285 1.00 12.57 254 GLU A N 1
ATOM 1424 C CA . GLU A 1 204 ? 11.652 0.083 31.020 1.00 15.34 254 GLU A CA 1
ATOM 1425 C C . GLU A 1 204 ? 11.631 -1.253 30.289 1.00 17.28 254 GLU A C 1
ATOM 1426 O O . GLU A 1 204 ? 11.591 -2.310 30.930 1.00 22.03 254 GLU A O 1
ATOM 1432 N N . SER A 1 205 ? 11.661 -1.226 28.962 1.00 17.45 255 SER A N 1
ATOM 1433 C CA . SER A 1 205 ? 11.565 -2.441 28.165 1.00 21.08 255 SER A CA 1
ATOM 1434 C C . SER A 1 205 ? 12.849 -3.262 28.158 1.00 24.87 255 SER A C 1
ATOM 1435 O O . SER A 1 205 ? 12.817 -4.422 27.735 1.00 25.30 255 SER A O 1
ATOM 1438 N N . GLU A 1 206 ? 13.969 -2.706 28.611 1.00 16.67 256 GLU A N 1
ATOM 1439 C CA . GLU A 1 206 ? 15.243 -3.406 28.569 1.00 16.35 256 GLU A CA 1
ATOM 1440 C C . GLU A 1 206 ? 15.536 -4.079 29.903 1.00 16.29 256 GLU A C 1
ATOM 1441 O O . GLU A 1 206 ? 14.947 -3.759 30.931 1.00 18.77 256 GLU A O 1
ATOM 1447 N N . THR A 1 207 ? 16.455 -5.031 29.864 1.00 14.19 257 THR A N 1
ATOM 1448 C CA . THR A 1 207 ? 16.747 -5.885 31.006 1.00 15.64 257 THR A CA 1
ATOM 1449 C C . THR A 1 207 ? 18.042 -5.457 31.672 1.00 12.22 257 THR A C 1
ATOM 1450 O O . THR A 1 207 ? 19.079 -5.344 31.013 1.00 15.71 257 THR A O 1
ATOM 1454 N N A CYS A 1 208 ? 18.008 -5.252 32.975 0.48 12.68 258 CYS A N 1
ATOM 1455 N N B CYS A 1 208 ? 17.979 -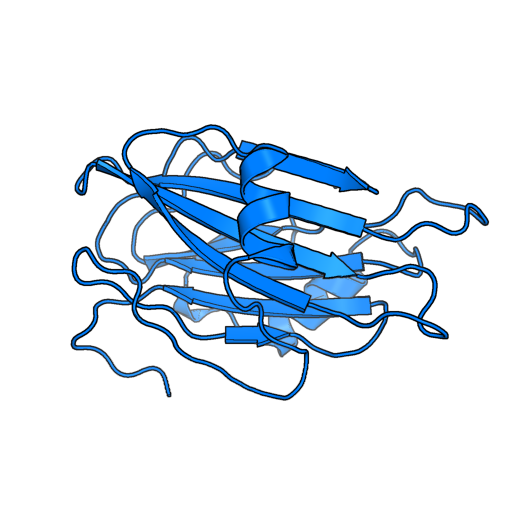5.220 32.985 0.52 12.60 258 CYS A N 1
ATOM 1456 C CA A CYS A 1 208 ? 19.281 -5.048 33.640 0.48 15.69 258 CYS A CA 1
ATOM 1457 C CA B CYS A 1 208 ? 19.190 -5.102 33.786 0.52 15.44 258 CYS A CA 1
ATOM 1458 C C A CYS A 1 208 ? 19.421 -5.798 34.953 0.48 13.98 258 CYS A C 1
ATOM 1459 C C B CYS A 1 208 ? 19.353 -6.217 34.804 0.52 15.03 258 CYS A C 1
ATOM 1460 O O A CYS A 1 208 ? 20.493 -5.730 35.560 0.48 15.14 258 CYS A O 1
ATOM 1461 O O B CYS A 1 208 ? 20.477 -6.654 35.050 0.52 19.18 258 CYS A O 1
ATOM 1466 N N A MET A 1 209 ? 18.402 -6.543 35.378 0.48 17.91 259 MET A N 1
ATOM 1467 N N B MET A 1 209 ? 18.274 -6.691 35.417 0.52 18.08 259 MET A N 1
ATOM 1468 C CA A MET A 1 209 ? 18.532 -7.536 36.443 0.48 16.22 259 MET A CA 1
ATOM 1469 C CA B MET A 1 209 ? 18.409 -7.669 36.492 0.52 16.21 259 MET A CA 1
ATOM 1470 C C A MET A 1 209 ? 18.452 -8.947 35.861 0.48 18.04 259 MET A C 1
ATOM 1471 C C B MET A 1 209 ? 18.460 -9.096 35.965 0.52 17.93 259 MET A C 1
ATOM 1472 O O A MET A 1 209 ? 17.704 -9.199 34.910 0.48 14.72 259 MET A O 1
ATOM 1473 O O B MET A 1 209 ? 19.309 -9.879 36.384 0.52 6.02 259 MET A O 1
#

Secondary structure (DSSP, 8-state):
----SSEEEEGGG--HHHHHHHHHHS-S-SSEEEEEEEEESSS-BEEEEEEEEE-B-SSPPPS-B-TTEEEEE--BPPSSS----EEEEEEEEEGGGTEEEEEEEEE-S-TTT---EEEEEEEES-----HHHHHIIIIIS-PEESSS-EEEEEETTEEEEEEE-SSSEEEEEEEEEETTS---

Solvent-accessible surface area: 8051 Å² total; per-residue (Å²): 130,182,43,33,8,18,49,58,15,44,6,105,60,9,68,93,33,42,0,90,86,0,19,121,82,13,42,146,18,81,36,9,0,0,0,0,0,7,0,76,0,38,44,109,0,34,70,22,19,50,46,50,109,30,25,49,23,91,61,136,20,21,126,30,0,47,70,43,97,0,1,2,6,1,0,36,7,66,105,34,148,64,64,48,6,0,14,0,0,1,1,1,50,0,52,90,39,32,55,0,0,0,0,0,0,4,0,15,81,44,77,136,160,130,72,2,54,0,0,3,71,20,34,68,31,80,70,103,6,59,115,101,6,10,41,30,0,41,143,104,20,106,21,25,90,25,101,32,108,42,71,66,69,22,41,51,45,0,21,0,1,0,23,3,39,76,61,8,88,0,5,0,16,0,25,0,8,78,72,100,98,115,34,125

Radius of gyration: 14.93 Å; Cα contacts (8 Å, |Δi|>4): 529; chains: 1; bounding box: 37×30×40 Å

Sequence (184 aa):
ARIAAGTIIAGAELTIGLLQNLLDVLANVNRKCAVGVDNESGFRWQEGSTYFFSSGTTADENLPYSVSDGYAVLYGPRRKTNGPVATGVVGVLAYYIPSIGKTLAVMWSVPFDYNFYQNWWNAKLYSGNQDADYDHYVDLYYDANNPFKANGWHERSSLGSGLKFCCGSMSSSGQATLEIHVLLKESETCCMM

B-factor: mean 13.18, std 8.05, range [4.79, 48.56]

Nearest PDB structures (foldseek):
  4tsp-assembly2_B  TM=9.787E-01  e=1.459E-25  Actinia fragacea
  4wdc-assembly1_A  TM=9.744E-01  e=2.830E-25  Actinia fragacea
  1tzq-assembly1_A  TM=9.751E-01  e=5.196E-25  Actinia equina
  6k2g-assembly2_B  TM=9.739E-01  e=2.067E-24  Actinia fragacea
  1iaz-assembly1_B  TM=9.667E-01  e=2.067E-24  Actinia equina

Foldseek 3Di:
DVQDAQDKDFLVPDDVVSQVVNLVPFPPAQAKEWEKEAAQAQFKWFQKAKEWPFFAFPYDHDGIHGNRMMHIHMTFGDDDPPQFHTWIKMWTQGVVLQKIKIKIWDQGSDPVPDWIWIFIEIDGHGDHTYDVVRCCGPPNPDIDGQPDKDKDAHPPQKIKMWHWHIGSSIYTYMYIHGPPDDDD

=== Feature glossary ===
Key to the feature types in this record:

Secondary structure (8-state, DSSP). Secondary structure is the local, repeating backbone conformation. DSSP classifies it into eight states by reading the hydrogen-bond network: three helix types (H, G, I), two β types (E, B), two non-regular types (T, S), and unstructured coil (-).

Backbone torsions (φ/ψ). Backbone dihedral angles. Every residue except chain termini has a φ (preceding-C → N → Cα → C) and a ψ (N → Cα → C → next-N). They are reported in degrees following the IUPAC sign convention. Secondary structure is essentially a statement about which (φ, ψ) basin each residue occupies.

Predicted aligned error. Predicted Aligned Error (PAE) is an AlphaFold confidence matrix: entry (i, j) is the expected error in the position of residue j, in ångströms, when the prediction is superimposed on the true structure at residue i. Low PAE within a block of residues means that block is internally rigid and well-predicted; high PAE between two blocks means their relative placement is uncertain even if each block individually is confident.

B-factor. B-factor (Debye–Waller factor) reflects atomic displacement in the crystal lattice. It is an experimental observable (units Å²), not a prediction; low values mean the atom is pinned down, high values mean it moves or is heterogeneous across the crystal.

Secondary structure (3-state, P-SEA). Three-state secondary structure (P-SEA) collapses the eight DSSP classes into helix (a), strand (b), and coil (c). P-SEA assigns these from Cα geometry alone — distances and angles — without requiring backbone oxygens, so it works on any Cα trace.

Sequence. Primary structure: the covalent order of the twenty standard amino acids along the backbone. Two proteins with the same sequence will (almost always) fold to the same structure; two with 30% identity often share a fold but not the details.

pLDDT. pLDDT is the predicted lDDT-Cα score: AlphaFold's confidence that the local environment of each residue (all inter-atomic distances within 15 Å) is 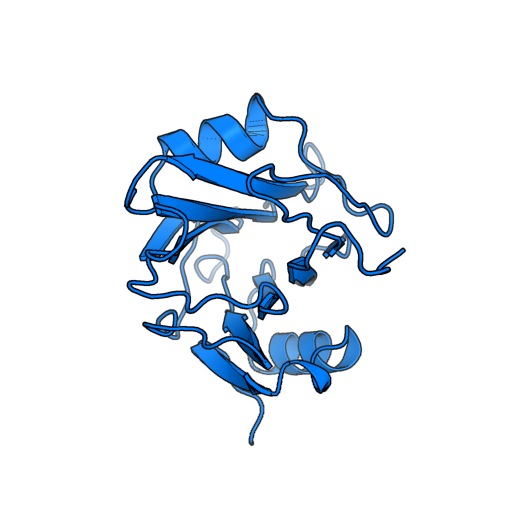correctly placed. It is a per-residue number between 0 and 100, with higher meaning more reliable.

InterPro / GO / CATH / organism. Functional annotations link the protein to curated databases. InterPro entries identify conserved domains and families by matching the sequence against member-database signatures (Pfam, PROSITE, CDD, …). Gene Ontology (GO) terms describe molecular function, biological process, and cellular component in a controlled vocabulary. CATH places the structure in a hierarchical fold classification (Class/Architecture/Topology/Homologous-superfamily). The organism is the source species.

Contact-map, Ramachandran, and PAE plots. Three diagnostic plots accompany the record. The Cα contact map visualizes the tertiary structure as a 2D adjacency matrix (8 Å cutoff, sequence-local contacts suppressed). The Ramachandran plot shows the distribution of backbone (φ, ψ) torsions, with points in the α and β basins reflecting secondary structure content. The PAE plot shows AlphaFold's inter-residue confidence as a color matrix.

mmCIF coordinates. The mmCIF table is the protein's shape written out atom by atom. For each backbone N, Cα, C, and carbonyl O, it records an (x, y, z) coordinate triple in Å plus the residue type, chain letter, and residue number.

Radius of gyration, Cα contacts, bounding box. Three whole-structure scalars: the radius of gyration (RMS distance of Cα from centroid, in Å), the count of Cα–Cα contacts (pairs closer than 8 Å and separated by more than four residues in sequence — i.e. tertiary, not local, contacts), and the bounding-box dimensions. Together they distinguish compact globular folds from extended fibres or disordered chains.

Foldseek 3Di. The Foldseek 3Di string encodes local tertiary geometry as a 20-letter alphabet — one character per residue — derived from the relative positions of nearby Cα atoms. Unlike the amino-acid sequence, 3Di is a direct function of the 3D structure, so two proteins with the same fold have similar 3Di strings even at low sequence identity.

Rendered structure images. Six rendered views show the 3D structure from the faces of a cube — i.e. along ±x, ±y, ±z. Rendering representation is drawn randomly per protein from cartoon (secondary-structure ribbons), sticks (backbone bonds), or molecular surface; coloring is either N→C rainbow (blue at the N-terminus through red at the C-terminus) or one color per chain.

Nearest PDB structures. The Foldseek neighbor list gives the closest experimentally determined structures in the PDB, ranked by structural alignment. TM-score near 1 means near-identical fold; near 0.3 means only rough topology match. This is how one finds what a novel AlphaFold prediction most resembles in the solved-structure universe.

Solvent-accessible surface area. SASA measures how much of the protein is reachable by solvent. It is computed by rolling a water-sized probe over the atomic surface and summing the exposed area (Å²). Per-residue SASA distinguishes core (buried, low SASA) from surface (exposed, high SASA) residues; total SASA is a whole-molecule size measure.